Protein AF-0000000080757878 (afdb_homodimer)

Secondary structure (DSSP, 8-state):
--HHHHHHHHHHHHT--HHHHHHHHHHHHHHHHHHHHTT--EEETTTEEEEEEEE--EEEE-TTT--EEEE--EEEEEEEEPHHHHHHHT-/--HHHHHHHHHHHHT--HHHHHHHHHHHHHHHHHHHHTT--EEETTTEEEEEEEE--EEEE-TTT--EEEE--EEEEEEEEPHHHHHHHT-

Sequence (182 aa):
MNKTELIASMAEKSQLSKKDAEKALNAFIESVEEALAKGDKIQLVGFGSFEVRERAERKGRNPQTKEEIVIPATKTPIFKVGKGLKELVNKMNKTELIASMAEKSQLSKKDAEKALNAFIESVEEALAKGDKIQLVGFGSFEVRERAERKGRNPQTKEEIVIPATKTPIFKVGKGLKELVNK

Nearest PDB structures (foldseek):
  4qju-assembly1_B  TM=8.751E-01  e=2.170E-11  Staphylococcus aureus subsp. aureus Mu50
  5lvt-assembly2_B  TM=8.350E-01  e=4.885E-11  Lactococcus lactis subsp. lactis Il1403
  6o8q-assembly1_J  TM=8.783E-01  e=1.599E-10  Escherichia coli K-12
  3rhi-assembly1_A  TM=9.212E-01  e=2.476E-10  Bacillus anthracis str. Sterne
  5j0n-assembly1_L  TM=8.138E-01  e=1.187E-08  Escherichia coli

Radius of gyration: 19.49 Å; Cα contacts (8 Å, |Δi|>4): 334; chains: 2; bounding box: 30×60×48 Å

Structure (mmCIF, N/CA/C/O backbone):
data_AF-0000000080757878-model_v1
#
loop_
_entity.id
_entity.type
_entity.pdbx_description
1 polymer 'Histone family protein DNA-binding protein'
#
loop_
_atom_site.group_PDB
_atom_site.id
_atom_site.type_symbol
_atom_site.label_atom_id
_atom_site.label_alt_id
_atom_site.label_comp_id
_atom_site.label_asym_id
_atom_site.label_entity_id
_atom_site.label_seq_id
_atom_site.pdbx_PDB_ins_code
_atom_site.Cartn_x
_atom_site.Cartn_y
_atom_site.Cartn_z
_atom_site.occupancy
_atom_site.B_iso_or_equiv
_atom_site.auth_seq_id
_atom_site.auth_comp_id
_atom_site.auth_asym_id
_atom_site.auth_atom_id
_atom_site.pdbx_PDB_model_num
ATOM 1 N N . MET A 1 1 ? 14.516 -2.209 -2.631 1 93.81 1 MET A N 1
ATOM 2 C CA . MET A 1 1 ? 14.078 -3.342 -3.441 1 93.81 1 MET A CA 1
ATOM 3 C C . MET A 1 1 ? 13.25 -2.867 -4.637 1 93.81 1 MET A C 1
ATOM 5 O O . MET A 1 1 ? 12.359 -2.033 -4.488 1 93.81 1 MET A O 1
ATOM 9 N N . ASN A 1 2 ? 13.672 -3.273 -5.812 1 97.31 2 ASN A N 1
ATOM 10 C CA . ASN A 1 2 ? 12.898 -2.941 -7.008 1 97.31 2 ASN A CA 1
ATOM 11 C C . ASN A 1 2 ? 12 -4.098 -7.434 1 97.31 2 ASN A C 1
ATOM 13 O O . ASN A 1 2 ? 11.93 -5.117 -6.746 1 97.31 2 ASN A O 1
ATOM 17 N N . LYS A 1 3 ? 11.25 -3.848 -8.547 1 98.31 3 LYS A N 1
ATOM 18 C CA . LYS A 1 3 ? 10.273 -4.828 -9.008 1 98.31 3 LYS A CA 1
ATOM 19 C C . LYS A 1 3 ? 10.922 -6.195 -9.219 1 98.31 3 LYS A C 1
ATOM 21 O O . LYS A 1 3 ? 10.391 -7.215 -8.773 1 98.31 3 LYS A O 1
ATOM 26 N N . THR A 1 4 ? 12.031 -6.164 -9.883 1 98.31 4 THR A N 1
ATOM 27 C CA . THR A 1 4 ? 12.734 -7.41 -10.188 1 98.31 4 THR A CA 1
ATOM 28 C C . THR A 1 4 ? 13.148 -8.125 -8.906 1 98.31 4 THR A C 1
ATOM 30 O O . THR A 1 4 ? 12.992 -9.344 -8.789 1 98.31 4 THR A O 1
ATOM 33 N N . GLU A 1 5 ? 13.703 -7.41 -7.996 1 98.62 5 GLU A N 1
ATOM 34 C CA . GLU A 1 5 ? 14.117 -7.977 -6.715 1 98.62 5 GLU A CA 1
ATOM 35 C C . GLU A 1 5 ? 12.914 -8.5 -5.934 1 98.62 5 GLU A C 1
ATOM 37 O O . GLU A 1 5 ? 13.008 -9.531 -5.266 1 98.62 5 GLU A O 1
ATOM 42 N N . LEU A 1 6 ? 11.805 -7.75 -5.98 1 98.69 6 LEU A N 1
ATOM 43 C CA . LEU A 1 6 ? 10.586 -8.195 -5.312 1 98.69 6 LEU A CA 1
ATOM 44 C C . LEU A 1 6 ? 10.078 -9.5 -5.918 1 98.69 6 LEU A C 1
ATOM 46 O O . LEU A 1 6 ? 9.703 -10.422 -5.188 1 98.69 6 LEU A O 1
ATOM 50 N N . ILE A 1 7 ? 10.156 -9.562 -7.219 1 98.88 7 ILE A N 1
ATOM 51 C CA . ILE A 1 7 ? 9.727 -10.773 -7.918 1 98.88 7 ILE A CA 1
ATOM 52 C C . ILE A 1 7 ? 10.578 -11.961 -7.477 1 98.88 7 ILE A C 1
ATOM 54 O O . ILE A 1 7 ? 10.062 -13.047 -7.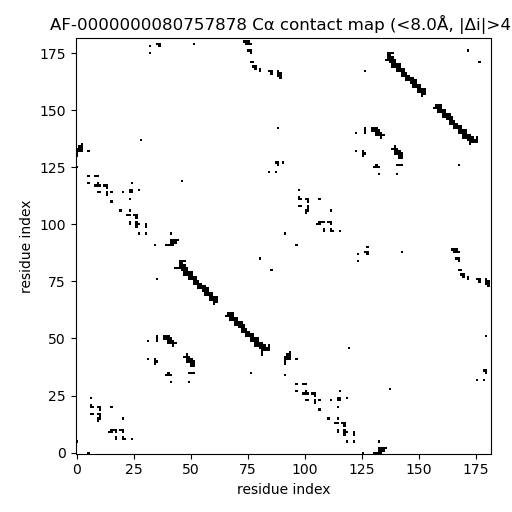234 1 98.88 7 ILE A O 1
ATOM 58 N N . ALA A 1 8 ? 11.836 -11.711 -7.383 1 98.81 8 ALA A N 1
ATOM 59 C CA . ALA A 1 8 ? 12.742 -12.766 -6.938 1 98.81 8 ALA A CA 1
ATOM 60 C C . ALA A 1 8 ? 12.406 -13.219 -5.52 1 98.81 8 ALA A C 1
ATOM 62 O O . ALA A 1 8 ? 12.391 -14.414 -5.23 1 98.81 8 ALA A O 1
ATOM 63 N N . SER A 1 9 ? 12.172 -12.312 -4.637 1 98.81 9 SER A N 1
ATOM 64 C CA . SER A 1 9 ? 11.797 -12.625 -3.26 1 98.81 9 SER A CA 1
ATOM 65 C C . SER A 1 9 ? 10.492 -13.406 -3.205 1 98.81 9 SER A C 1
ATOM 67 O O . SER A 1 9 ? 10.391 -14.406 -2.492 1 98.81 9 SER A O 1
ATOM 69 N N . MET A 1 10 ? 9.555 -12.914 -3.98 1 98.88 10 MET A N 1
ATOM 70 C CA . MET A 1 10 ? 8.258 -13.594 -4.02 1 98.88 10 MET A CA 1
ATOM 71 C C . MET A 1 10 ? 8.414 -15.023 -4.523 1 98.88 10 MET A C 1
ATOM 73 O O . MET A 1 10 ? 7.777 -15.945 -4 1 98.88 10 MET A O 1
ATOM 77 N N . ALA A 1 11 ? 9.188 -15.18 -5.578 1 98.88 11 ALA A N 1
ATOM 78 C CA . ALA A 1 11 ? 9.406 -16.5 -6.141 1 98.88 11 ALA A CA 1
ATOM 79 C C . ALA A 1 11 ? 10 -17.453 -5.102 1 98.88 11 ALA A C 1
ATOM 81 O O . ALA A 1 11 ? 9.539 -18.594 -4.949 1 98.88 11 ALA A O 1
ATOM 82 N N . GLU A 1 12 ? 10.953 -17.031 -4.387 1 98.75 12 GLU A N 1
ATOM 83 C CA . GLU A 1 12 ? 11.625 -17.844 -3.367 1 98.75 12 GLU A CA 1
ATOM 84 C C . GLU A 1 12 ? 10.656 -18.234 -2.256 1 98.75 12 GLU A C 1
ATOM 86 O O . GLU A 1 12 ? 10.586 -19.406 -1.867 1 98.75 12 GLU A O 1
ATOM 91 N N . LYS A 1 13 ? 9.859 -17.359 -1.833 1 98.69 13 LYS A N 1
ATOM 92 C CA . LYS A 1 13 ? 9 -17.578 -0.671 1 98.69 13 LYS A CA 1
ATOM 93 C C . LYS A 1 13 ? 7.777 -18.406 -1.037 1 98.69 13 LYS A C 1
ATOM 95 O O . LYS A 1 13 ? 7.262 -19.156 -0.208 1 98.69 13 LYS A O 1
ATOM 100 N N . SER A 1 14 ? 7.348 -18.203 -2.201 1 98.62 14 SER A N 1
ATOM 101 C CA . SER A 1 14 ? 6.148 -18.906 -2.639 1 98.62 14 SER A CA 1
ATOM 102 C C . SER A 1 14 ? 6.5 -20.234 -3.295 1 98.62 14 SER A C 1
ATOM 104 O O . SER A 1 14 ? 5.625 -21.078 -3.506 1 98.62 14 SER A O 1
ATOM 106 N N . GLN A 1 15 ? 7.707 -20.375 -3.793 1 98.56 15 GLN A N 1
ATOM 107 C CA . GLN A 1 15 ? 8.188 -21.531 -4.539 1 98.56 15 GLN A CA 1
ATOM 108 C C . GLN A 1 15 ? 7.539 -21.609 -5.918 1 98.56 15 GLN A C 1
ATOM 110 O O . GLN A 1 15 ? 7.305 -22.688 -6.445 1 98.56 15 GLN A O 1
ATOM 115 N N . LEU A 1 16 ? 7.105 -20.516 -6.391 1 98.62 16 LEU A N 1
ATOM 116 C CA . LEU A 1 16 ? 6.711 -20.359 -7.785 1 98.62 16 LEU A CA 1
ATOM 117 C C . LEU A 1 16 ? 7.91 -20 -8.656 1 98.62 16 LEU A C 1
ATOM 119 O O . LEU A 1 16 ? 8.945 -19.578 -8.141 1 98.62 16 LEU A O 1
ATOM 123 N N . SER A 1 17 ? 7.738 -20.234 -9.953 1 98.62 17 SER A N 1
ATOM 124 C CA . SER A 1 17 ? 8.766 -19.734 -10.859 1 98.62 17 SER A CA 1
ATOM 125 C C . SER A 1 17 ? 8.805 -18.219 -10.867 1 98.62 17 SER A C 1
ATOM 127 O O . SER A 1 17 ? 7.828 -17.562 -10.5 1 98.62 17 SER A O 1
ATOM 129 N N . LYS A 1 18 ? 9.906 -17.656 -11.258 1 98.62 18 LYS A N 1
ATOM 130 C CA . LYS A 1 18 ? 10.016 -16.203 -11.375 1 98.62 18 LYS A CA 1
ATOM 131 C C . LYS A 1 18 ? 8.961 -15.648 -12.328 1 98.62 18 LYS A C 1
ATOM 133 O O . LYS A 1 18 ? 8.398 -14.578 -12.086 1 98.62 18 LYS A O 1
ATOM 138 N N . LYS A 1 19 ? 8.789 -16.406 -13.352 1 98.69 19 LYS A N 1
ATOM 139 C CA . LYS A 1 19 ? 7.781 -16 -14.328 1 98.69 19 LYS A CA 1
ATOM 140 C C . LYS A 1 19 ? 6.395 -15.93 -13.695 1 98.69 19 LYS A C 1
ATOM 142 O O . LYS A 1 19 ? 5.66 -14.961 -13.898 1 98.69 19 LYS A O 1
ATOM 147 N N . ASP A 1 20 ? 6.031 -16.922 -13 1 98.75 20 ASP A N 1
ATOM 148 C CA . ASP A 1 20 ? 4.723 -16.969 -12.359 1 98.75 20 ASP A CA 1
ATOM 149 C C . ASP A 1 20 ? 4.609 -15.906 -11.266 1 98.75 20 ASP A C 1
ATOM 151 O O . ASP A 1 20 ? 3.545 -15.32 -11.062 1 98.75 20 ASP A O 1
ATOM 155 N N . ALA A 1 21 ? 5.68 -15.688 -10.523 1 98.88 21 ALA A N 1
ATOM 156 C CA . ALA A 1 21 ? 5.703 -14.625 -9.523 1 98.88 21 ALA A CA 1
ATOM 157 C C . ALA A 1 21 ? 5.469 -13.258 -10.172 1 98.88 21 ALA A C 1
ATOM 159 O O . ALA A 1 21 ? 4.766 -12.414 -9.609 1 98.88 21 ALA A O 1
ATOM 160 N N . GLU A 1 22 ? 6.055 -13.094 -11.32 1 98.88 22 GLU A N 1
ATOM 161 C CA . GLU A 1 22 ? 5.855 -11.844 -12.047 1 98.88 22 GLU A CA 1
ATOM 162 C C . GLU A 1 22 ? 4.398 -11.688 -12.477 1 98.88 22 GLU A C 1
ATOM 164 O O . GLU A 1 22 ? 3.82 -10.609 -12.328 1 98.88 22 GLU A O 1
ATOM 169 N N . LYS A 1 23 ? 3.844 -12.719 -13.008 1 98.88 23 LYS A N 1
ATOM 170 C CA . LYS A 1 23 ? 2.43 -12.695 -13.383 1 98.88 23 LYS A CA 1
ATOM 171 C C . LYS A 1 23 ? 1.556 -12.344 -12.18 1 98.88 23 LYS A C 1
ATOM 173 O O . LYS A 1 23 ? 0.599 -11.578 -12.305 1 98.88 23 LYS A O 1
ATOM 178 N N . ALA A 1 24 ? 1.877 -12.953 -11.062 1 98.88 24 ALA A N 1
ATOM 179 C CA . ALA A 1 24 ? 1.09 -12.742 -9.852 1 98.88 24 ALA A CA 1
ATOM 180 C C . ALA A 1 24 ? 1.199 -11.297 -9.367 1 98.88 24 ALA A C 1
ATOM 182 O O . ALA A 1 24 ? 0.201 -10.695 -8.977 1 98.88 24 ALA A O 1
ATOM 183 N N . LEU A 1 25 ? 2.408 -10.758 -9.352 1 98.88 25 LEU A N 1
ATOM 184 C CA . LEU A 1 25 ? 2.588 -9.375 -8.938 1 98.88 25 LEU A CA 1
ATOM 185 C C . LEU A 1 25 ? 1.805 -8.43 -9.844 1 98.88 25 LEU A C 1
ATOM 187 O O . LEU A 1 25 ? 1.113 -7.531 -9.359 1 98.88 25 LEU A O 1
ATOM 191 N N . ASN A 1 26 ? 1.928 -8.633 -11.117 1 98.81 26 ASN A N 1
ATOM 192 C CA . ASN A 1 26 ? 1.185 -7.809 -12.062 1 98.81 26 ASN A CA 1
ATOM 193 C C . ASN A 1 26 ? -0.321 -7.926 -11.844 1 98.81 26 ASN A C 1
ATOM 195 O O . ASN A 1 26 ? -1.045 -6.93 -11.938 1 98.81 26 ASN A O 1
ATOM 199 N N . ALA A 1 27 ? -0.754 -9.102 -11.617 1 98.88 27 ALA A N 1
ATOM 200 C CA . ALA A 1 27 ? -2.172 -9.336 -11.352 1 98.88 27 ALA A CA 1
ATOM 201 C C . ALA A 1 27 ? -2.613 -8.633 -10.07 1 98.88 27 ALA A C 1
ATOM 203 O O . ALA A 1 27 ? -3.736 -8.125 -9.984 1 98.88 27 ALA A O 1
ATOM 204 N N . PHE A 1 28 ? -1.746 -8.656 -9 1 98.81 28 PHE A N 1
ATOM 205 C CA . PHE A 1 28 ? -2.023 -7.918 -7.773 1 98.81 28 PHE A CA 1
ATOM 206 C C . PHE A 1 28 ? -2.209 -6.434 -8.062 1 98.81 28 PHE A C 1
ATOM 208 O O . PHE A 1 28 ? -3.221 -5.844 -7.684 1 98.81 28 PHE A O 1
ATOM 215 N N . ILE A 1 29 ? -1.302 -5.875 -8.812 1 98.62 29 ILE A N 1
ATOM 216 C CA . ILE A 1 29 ? -1.324 -4.453 -9.141 1 98.62 29 ILE A CA 1
ATOM 217 C C . ILE A 1 29 ? -2.59 -4.125 -9.93 1 98.62 29 ILE A C 1
ATOM 219 O O . ILE A 1 29 ? -3.318 -3.191 -9.586 1 98.62 29 ILE A O 1
ATOM 223 N N . GLU A 1 30 ? -2.852 -4.898 -10.891 1 98.31 30 GLU A N 1
ATOM 224 C CA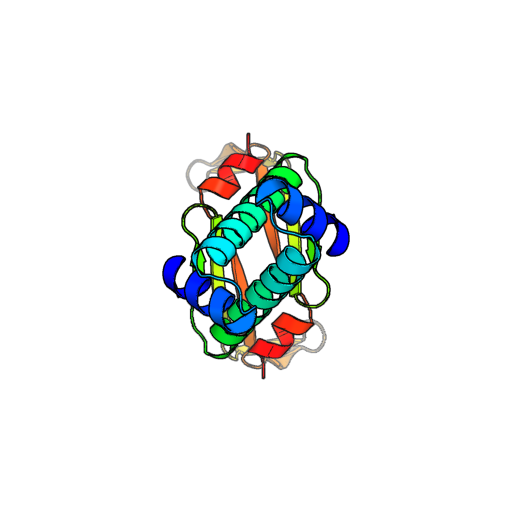 . GLU A 1 30 ? -4.027 -4.676 -11.727 1 98.31 30 GLU A CA 1
ATOM 225 C C . GLU A 1 30 ? -5.312 -4.793 -10.906 1 98.31 30 GLU A C 1
ATOM 227 O O . GLU A 1 30 ? -6.238 -3.998 -11.086 1 98.31 30 GLU A O 1
ATOM 232 N N . SER A 1 31 ? -5.391 -5.785 -10.086 1 98.75 31 SER A N 1
ATOM 233 C CA . SER A 1 31 ? -6.566 -5.992 -9.258 1 98.75 31 SER A CA 1
ATOM 234 C C . SER A 1 31 ? -6.801 -4.805 -8.328 1 98.75 31 SER A C 1
ATOM 236 O O . SER A 1 31 ? -7.934 -4.352 -8.164 1 98.75 31 SER A O 1
ATOM 238 N N . VAL A 1 32 ? -5.742 -4.32 -7.699 1 98.38 32 VAL A N 1
ATOM 239 C CA . VAL A 1 32 ? -5.848 -3.17 -6.809 1 98.38 32 VAL A CA 1
ATOM 240 C C . VAL A 1 32 ? -6.285 -1.941 -7.602 1 98.38 32 VAL A C 1
ATOM 242 O O . VAL A 1 32 ? -7.195 -1.219 -7.184 1 98.38 32 VAL A O 1
ATOM 245 N N . GLU A 1 33 ? -5.668 -1.755 -8.758 1 97.44 33 GLU A N 1
ATOM 246 C CA . GLU A 1 33 ? -6 -0.613 -9.609 1 97.44 33 GLU A CA 1
ATOM 247 C C . GLU A 1 33 ? -7.473 -0.629 -10.008 1 97.44 33 GLU A C 1
ATOM 249 O O . GLU A 1 33 ? -8.164 0.385 -9.891 1 97.44 33 GLU A O 1
ATOM 254 N N . GLU A 1 34 ? -7.926 -1.703 -10.453 1 97.31 34 GLU A N 1
ATOM 255 C CA . GLU A 1 34 ? -9.312 -1.828 -10.898 1 97.31 34 GLU A CA 1
ATOM 256 C C . GLU A 1 34 ? -10.281 -1.593 -9.742 1 97.31 34 GLU A C 1
ATOM 258 O O . GLU A 1 34 ? -11.305 -0.924 -9.914 1 97.31 34 GLU A O 1
ATOM 263 N N . ALA A 1 35 ? -10 -2.217 -8.617 1 97.81 35 ALA A N 1
ATOM 264 C CA . ALA A 1 35 ? -10.867 -2.049 -7.453 1 97.81 35 ALA A CA 1
ATOM 265 C C . ALA A 1 35 ? -10.961 -0.582 -7.047 1 97.81 35 ALA A C 1
ATOM 267 O O . ALA A 1 35 ? -12.055 -0.062 -6.828 1 97.81 35 ALA A O 1
ATOM 268 N N . LEU A 1 36 ? -9.859 0.103 -6.98 1 97.44 36 LEU A N 1
ATOM 269 C CA . LEU A 1 36 ? -9.836 1.498 -6.555 1 97.44 36 LEU A CA 1
ATOM 270 C C . LEU A 1 36 ? -10.508 2.395 -7.594 1 97.44 36 LEU A C 1
ATOM 272 O O . LEU A 1 36 ? -11.164 3.377 -7.238 1 97.44 36 LEU A O 1
ATOM 276 N N . ALA A 1 37 ? -10.289 2.088 -8.859 1 95.12 37 ALA A N 1
ATOM 277 C CA . ALA A 1 37 ? -10.945 2.844 -9.93 1 95.12 37 ALA A CA 1
ATOM 278 C C . ALA A 1 37 ? -12.461 2.807 -9.773 1 95.12 37 ALA A C 1
ATOM 280 O O . ALA A 1 37 ? -13.156 3.76 -10.141 1 95.12 37 ALA A O 1
ATOM 281 N N . LYS A 1 38 ? -12.938 1.704 -9.195 1 94.69 38 LYS A N 1
ATOM 282 C CA . LYS A 1 38 ? -14.375 1.521 -8.992 1 94.69 38 LYS A CA 1
ATOM 283 C C . LYS A 1 38 ? -14.82 2.072 -7.645 1 94.69 38 LYS A C 1
ATOM 285 O O . LYS A 1 38 ? -15.992 1.972 -7.281 1 94.69 38 LYS A O 1
ATOM 290 N N . GLY A 1 39 ? -13.867 2.529 -6.891 1 94.06 39 GLY A N 1
ATOM 291 C CA . GLY A 1 39 ? -14.18 3.09 -5.586 1 94.06 39 GLY A CA 1
ATOM 292 C C . GLY A 1 39 ? -14.266 2.043 -4.492 1 94.06 39 GLY A C 1
ATOM 293 O O . GLY A 1 39 ? -14.773 2.318 -3.4 1 94.06 39 GLY A O 1
ATOM 294 N N . ASP A 1 40 ? -13.836 0.855 -4.816 1 96.44 40 ASP A N 1
ATOM 295 C CA . ASP A 1 40 ? -13.875 -0.233 -3.846 1 96.44 40 ASP A CA 1
ATOM 296 C C . ASP A 1 40 ? -12.656 -0.201 -2.932 1 96.44 40 ASP A C 1
ATOM 298 O O . ASP A 1 40 ? -11.594 0.306 -3.318 1 96.44 40 ASP A O 1
ATOM 302 N N . LYS A 1 41 ? -12.844 -0.807 -1.779 1 97.81 41 LYS A N 1
ATOM 303 C CA . LYS A 1 41 ? -11.773 -0.953 -0.797 1 97.81 41 LYS A CA 1
ATOM 304 C C . LYS A 1 41 ? -11.227 -2.375 -0.792 1 97.81 41 LYS A C 1
ATOM 306 O O . LYS A 1 41 ? -11.961 -3.334 -1.035 1 97.81 41 LYS A O 1
ATOM 311 N N . ILE A 1 42 ? -9.898 -2.453 -0.579 1 98.56 42 ILE A N 1
ATOM 312 C CA . ILE A 1 42 ? -9.25 -3.748 -0.414 1 98.56 42 ILE A CA 1
ATOM 313 C C . ILE A 1 42 ? -8.656 -3.854 0.988 1 98.56 42 ILE A C 1
ATOM 315 O O . ILE A 1 42 ? -7.848 -3.012 1.391 1 98.56 42 ILE A O 1
ATOM 319 N N . GLN A 1 43 ? -9.047 -4.852 1.64 1 98.38 43 GLN A N 1
ATOM 320 C CA . GLN A 1 43 ? -8.562 -5.02 3.006 1 98.38 43 GLN A CA 1
ATOM 321 C C . GLN A 1 43 ? -7.777 -6.32 3.156 1 98.38 43 GLN A C 1
ATOM 323 O O . GLN A 1 43 ? -8.305 -7.402 2.881 1 98.38 43 GLN A O 1
ATOM 328 N N . LEU A 1 44 ? -6.582 -6.199 3.482 1 98.25 44 LEU A N 1
ATOM 329 C CA . LEU A 1 44 ? -5.742 -7.316 3.895 1 98.25 44 LEU A CA 1
ATOM 330 C C . LEU A 1 44 ? -5.426 -7.242 5.383 1 98.25 44 LEU A C 1
ATOM 332 O O . LEU A 1 44 ? -4.535 -6.496 5.797 1 98.25 44 LEU A O 1
ATOM 336 N N . VAL A 1 45 ? -6.102 -8.047 6.117 1 96.44 45 VAL A N 1
ATOM 337 C CA . VAL A 1 45 ? -6.055 -7.961 7.57 1 96.44 45 VAL A CA 1
ATOM 338 C C . VAL A 1 45 ? -4.609 -8.102 8.047 1 96.44 45 VAL A C 1
ATOM 340 O O . VAL A 1 45 ? -3.889 -9 7.609 1 96.44 45 VAL A O 1
ATOM 343 N N . GLY A 1 46 ? -4.223 -7.246 9.062 1 95.81 46 GLY A N 1
ATOM 344 C CA . GLY A 1 46 ? -2.875 -7.258 9.609 1 95.81 46 GLY A CA 1
ATOM 345 C C . GLY A 1 46 ? -1.885 -6.465 8.773 1 95.81 46 GLY A C 1
ATOM 346 O O . GLY A 1 46 ? -0.902 -5.941 9.305 1 95.81 46 GLY A O 1
ATOM 347 N N . PHE A 1 47 ? -2.102 -6.453 7.488 1 97.56 47 PHE A N 1
ATOM 348 C CA . PHE A 1 47 ? -1.178 -5.82 6.555 1 97.56 47 PHE A CA 1
ATOM 349 C C . PHE A 1 47 ? -1.6 -4.383 6.27 1 97.56 47 PHE A C 1
ATOM 351 O O . PHE A 1 47 ? -0.822 -3.449 6.473 1 97.56 47 PHE A O 1
ATOM 358 N N . GLY A 1 48 ? -2.867 -4.289 5.902 1 98.12 48 GLY A N 1
ATOM 359 C CA . GLY A 1 48 ? -3.379 -2.955 5.625 1 98.12 48 GLY A CA 1
ATOM 360 C C . GLY A 1 48 ? -4.52 -2.951 4.621 1 98.12 48 GLY A C 1
ATOM 361 O O . GLY A 1 48 ? -5.066 -4.004 4.297 1 98.12 48 GLY A O 1
ATOM 362 N N . SER A 1 49 ? -4.852 -1.683 4.16 1 98.62 49 SER A N 1
ATOM 363 C CA . SER A 1 49 ? -5.977 -1.556 3.234 1 98.62 49 SER A CA 1
ATOM 364 C C . SER A 1 49 ? -5.715 -0.469 2.197 1 98.62 49 SER A C 1
ATOM 366 O O . SER A 1 49 ? -5.125 0.567 2.51 1 98.62 49 SER A O 1
ATOM 368 N N . PHE A 1 50 ? -6.094 -0.742 0.992 1 98.62 50 PHE A N 1
ATOM 369 C CA . PHE A 1 50 ? -6.121 0.243 -0.083 1 98.62 50 PHE A CA 1
ATOM 370 C C . PHE A 1 50 ? -7.52 0.827 -0.25 1 98.62 50 PHE A C 1
ATOM 372 O O . PHE A 1 50 ? -8.5 0.088 -0.302 1 98.62 50 PHE A O 1
ATOM 379 N N . GLU A 1 51 ? -7.586 2.096 -0.335 1 98.06 51 GLU A N 1
ATOM 380 C CA . GLU A 1 51 ? -8.875 2.746 -0.548 1 98.06 51 GLU A CA 1
ATOM 381 C C . GLU A 1 51 ? -8.703 4.121 -1.184 1 98.06 51 GLU A C 1
ATOM 383 O O . GLU A 1 51 ? -7.578 4.602 -1.34 1 98.06 51 GLU A O 1
ATOM 388 N N . VAL A 1 52 ? -9.844 4.684 -1.608 1 97.06 52 VAL A N 1
ATOM 389 C CA . VAL A 1 52 ? -9.828 6.004 -2.23 1 97.06 52 VAL A CA 1
ATOM 390 C C . VAL A 1 52 ? -10.32 7.051 -1.236 1 97.06 52 VAL A C 1
ATOM 392 O O . VAL A 1 52 ? -11.352 6.867 -0.586 1 97.06 52 VAL A O 1
ATOM 395 N N . ARG A 1 53 ? -9.547 8.016 -1.069 1 95.12 53 ARG A N 1
ATOM 396 C CA . ARG A 1 53 ? -9.945 9.164 -0.26 1 95.12 53 ARG A CA 1
ATOM 397 C C . ARG A 1 53 ? -10.438 10.305 -1.14 1 95.12 53 ARG A C 1
ATOM 399 O O . ARG A 1 53 ? -9.789 10.656 -2.127 1 95.12 53 ARG A O 1
ATOM 406 N N . GLU A 1 54 ? -11.594 10.805 -0.764 1 93.19 54 GLU A N 1
ATOM 407 C CA . GLU A 1 54 ? -12.172 11.898 -1.533 1 93.19 54 GLU A CA 1
ATOM 408 C C . GLU A 1 54 ? -12.117 13.211 -0.75 1 93.19 54 GLU A C 1
ATOM 410 O O . GLU A 1 54 ? -12.367 13.227 0.457 1 93.19 54 GLU A O 1
ATOM 415 N N . ARG A 1 55 ? -11.633 14.148 -1.485 1 91.12 55 ARG A N 1
ATOM 416 C CA . ARG A 1 55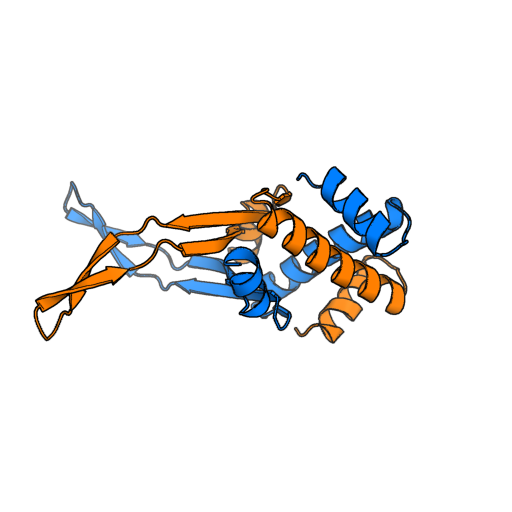 ? -11.648 15.5 -0.938 1 91.12 55 ARG A CA 1
ATOM 417 C C . ARG A 1 55 ? -12.555 16.422 -1.762 1 91.12 55 ARG A C 1
ATOM 419 O O . ARG A 1 55 ? -12.461 16.438 -2.99 1 91.12 55 ARG A O 1
ATOM 426 N N . ALA A 1 56 ? -13.445 17.062 -1.113 1 92.69 56 ALA A N 1
ATOM 427 C CA . ALA A 1 56 ? -14.414 17.922 -1.794 1 92.69 56 ALA A CA 1
ATOM 428 C C . ALA A 1 56 ? -13.742 19.188 -2.312 1 92.69 56 ALA A C 1
ATOM 430 O O . ALA A 1 56 ? -12.688 19.594 -1.819 1 92.69 56 ALA A O 1
ATOM 431 N N . GLU A 1 57 ? -14.469 19.656 -3.369 1 93.75 57 GLU A N 1
ATOM 432 C CA . GLU A 1 57 ? -14.047 20.969 -3.84 1 93.75 57 GLU A CA 1
ATOM 433 C C . GLU A 1 57 ? -14.133 22.016 -2.725 1 93.75 57 GLU A C 1
ATOM 435 O O . GLU A 1 57 ? -15.055 21.969 -1.904 1 93.75 57 GLU A O 1
ATOM 440 N N . ARG A 1 58 ? -13.18 22.844 -2.695 1 94 58 ARG A N 1
ATOM 441 C CA . ARG A 1 58 ? -13.203 23.891 -1.675 1 94 58 ARG A CA 1
ATOM 442 C C . ARG A 1 58 ? -12.625 25.188 -2.209 1 94 58 ARG A C 1
ATOM 444 O O . ARG A 1 58 ? -12 25.203 -3.271 1 94 58 ARG A O 1
ATOM 451 N N . LYS A 1 59 ? -13.062 26.312 -1.439 1 92.38 59 LYS A N 1
ATOM 452 C CA . LYS A 1 59 ? -12.516 27.609 -1.812 1 92.38 59 LYS A CA 1
ATOM 453 C C . LYS A 1 59 ? -11.359 28 -0.899 1 92.38 59 LYS A C 1
ATOM 455 O O . LYS A 1 59 ? -11.375 27.703 0.298 1 92.38 59 LYS A O 1
ATOM 460 N N . GLY A 1 60 ? -10.258 28.266 -1.645 1 91 60 GLY A N 1
ATOM 461 C CA . GLY A 1 60 ? -9.141 28.844 -0.915 1 91 60 GLY A CA 1
ATOM 462 C C . GLY A 1 60 ? -8.773 30.234 -1.391 1 91 60 GLY A C 1
ATOM 463 O O . GLY A 1 60 ? -9.539 30.875 -2.119 1 91 60 GLY A O 1
ATOM 464 N N . ARG A 1 61 ? -7.766 30.812 -0.655 1 92.62 61 ARG A N 1
ATOM 465 C CA . ARG A 1 61 ? -7.285 32.125 -1.062 1 92.62 61 ARG A CA 1
ATOM 466 C C . ARG A 1 61 ? -5.789 32.094 -1.368 1 92.62 61 ARG A C 1
ATOM 468 O O . ARG A 1 61 ? -5.043 31.328 -0.757 1 92.62 61 ARG A O 1
ATOM 475 N N . ASN A 1 62 ? -5.332 32.656 -2.52 1 91.06 62 ASN A N 1
ATOM 476 C CA . ASN A 1 62 ? -3.914 32.844 -2.797 1 91.06 62 ASN A CA 1
ATOM 477 C C . ASN A 1 62 ? -3.221 33.594 -1.664 1 91.06 62 ASN A C 1
ATOM 479 O O . ASN A 1 62 ? -3.637 34.688 -1.299 1 91.06 62 ASN A O 1
ATOM 483 N N . PRO A 1 63 ? -2.232 32.938 -1.082 1 90.81 63 PRO A N 1
ATOM 484 C CA . PRO A 1 63 ? -1.583 33.594 0.062 1 90.81 63 PRO A CA 1
ATOM 485 C C . PRO A 1 63 ? -1.014 34.969 -0.278 1 90.81 63 PRO A C 1
ATOM 487 O O . PRO A 1 63 ? -0.98 35.844 0.578 1 90.81 63 PRO A O 1
ATOM 490 N N . GLN A 1 64 ? -0.63 35.156 -1.55 1 92.38 64 GLN A N 1
ATOM 491 C CA . GLN A 1 64 ? 0.027 36.406 -1.966 1 92.38 64 GLN A CA 1
ATOM 492 C C . GLN A 1 64 ? -0.99 37.438 -2.451 1 92.38 64 GLN A C 1
ATOM 494 O O . GLN A 1 64 ? -0.956 38.594 -2.035 1 92.38 64 GLN A O 1
ATOM 499 N N . THR A 1 65 ? -1.943 37.188 -3.297 1 92.81 65 THR A N 1
ATOM 500 C CA . THR A 1 65 ? -2.834 38.125 -3.957 1 92.81 65 THR A CA 1
ATOM 501 C C . THR A 1 65 ? -4.195 38.156 -3.266 1 92.81 65 THR A C 1
ATOM 503 O O . THR A 1 65 ? -5 39.062 -3.516 1 92.81 65 THR A O 1
ATOM 506 N N . LYS A 1 66 ? -4.5 37.188 -2.441 1 92.31 66 LYS A N 1
ATOM 507 C CA . LYS A 1 66 ? -5.742 37.062 -1.688 1 92.31 66 LYS A CA 1
ATOM 508 C C . LYS A 1 66 ? -6.914 36.75 -2.615 1 92.31 66 LYS A C 1
ATOM 510 O O . LYS A 1 66 ? -8.078 36.875 -2.217 1 92.31 66 LYS A O 1
ATOM 515 N N . GLU A 1 67 ? -6.676 36.562 -3.832 1 93.12 67 GLU A N 1
ATOM 516 C CA . GLU A 1 67 ? -7.719 36.156 -4.77 1 93.12 67 GLU A CA 1
ATOM 517 C C . GLU A 1 67 ? -8.25 34.75 -4.449 1 93.12 67 GLU A C 1
ATOM 519 O O . GLU A 1 67 ? -7.488 33.875 -4.055 1 93.12 67 GLU A O 1
ATOM 524 N N . GLU A 1 68 ? -9.555 34.562 -4.57 1 93.25 68 GLU A N 1
ATOM 525 C CA . GLU A 1 68 ? -10.18 33.281 -4.332 1 93.25 68 GLU A CA 1
ATOM 526 C C . GLU A 1 68 ? -9.805 32.281 -5.41 1 93.25 68 GLU A C 1
ATOM 528 O O . GLU A 1 68 ? -9.781 32.594 -6.598 1 93.25 68 GLU A O 1
ATOM 533 N N . ILE A 1 69 ? -9.281 31.172 -5.043 1 93.56 69 ILE A N 1
ATOM 534 C CA . ILE A 1 69 ? -8.992 30.062 -5.945 1 93.56 69 ILE A CA 1
ATOM 535 C C . ILE A 1 69 ? -9.867 28.875 -5.59 1 93.56 69 ILE A C 1
ATOM 537 O O . ILE A 1 69 ? -10.18 28.641 -4.418 1 93.56 69 ILE A O 1
ATOM 541 N N . VAL A 1 70 ? -10.359 28.25 -6.641 1 93.44 70 VAL A N 1
ATOM 542 C CA . VAL A 1 70 ? -11.156 27.031 -6.465 1 93.44 70 VAL A CA 1
ATOM 543 C C . VAL A 1 70 ? -10.266 25.797 -6.57 1 93.44 70 VAL A C 1
ATOM 545 O O . VAL A 1 70 ? -9.57 25.609 -7.574 1 93.44 70 VAL A O 1
ATOM 548 N N . ILE A 1 71 ? -10.133 25.031 -5.496 1 91.25 71 ILE A N 1
ATOM 549 C CA . ILE A 1 71 ? -9.445 23.75 -5.508 1 91.25 71 ILE A CA 1
ATOM 550 C C . ILE A 1 71 ? -10.438 22.625 -5.84 1 91.25 71 ILE A C 1
ATOM 552 O O . ILE A 1 71 ? -11.367 22.359 -5.07 1 91.25 71 ILE A O 1
ATOM 556 N N . PRO A 1 72 ? -10.227 22.109 -7 1 90.81 72 PRO A N 1
ATOM 557 C CA . PRO A 1 72 ? -11.203 21.125 -7.461 1 90.81 72 PRO A CA 1
ATOM 558 C C . PRO A 1 72 ? -11.266 19.891 -6.559 1 90.81 72 PRO A C 1
ATOM 560 O O . PRO A 1 72 ? -10.32 19.609 -5.816 1 90.81 72 PRO A O 1
ATOM 563 N N . ALA A 1 73 ? -12.492 19.281 -6.543 1 91.62 73 ALA A N 1
ATOM 564 C CA . ALA A 1 73 ? -12.602 18 -5.863 1 91.62 73 ALA A CA 1
ATOM 565 C C . ALA A 1 73 ? -11.562 17 -6.383 1 91.62 73 ALA A C 1
ATOM 567 O O . ALA A 1 73 ? -11.266 16.984 -7.578 1 91.62 73 ALA A O 1
ATOM 568 N N . THR A 1 74 ? -10.953 16.266 -5.434 1 89.19 74 THR A N 1
ATOM 569 C CA . THR A 1 74 ? -9.945 15.297 -5.848 1 89.19 74 THR A CA 1
ATOM 570 C C . THR A 1 74 ? -10.203 13.945 -5.195 1 89.19 74 THR A C 1
ATOM 572 O O . THR A 1 74 ? -10.812 13.867 -4.129 1 89.19 74 THR A O 1
ATOM 575 N N . LYS A 1 75 ? -9.938 12.906 -5.926 1 92.69 75 LYS A N 1
ATOM 576 C CA . LYS A 1 75 ? -9.867 11.539 -5.418 1 92.69 75 LYS A CA 1
ATOM 577 C C . LYS A 1 75 ? -8.43 11.031 -5.402 1 92.69 75 LYS A C 1
ATOM 579 O O . LYS A 1 75 ? -7.691 11.203 -6.379 1 92.69 75 LYS A O 1
ATOM 584 N N . THR A 1 76 ? -8.078 10.516 -4.273 1 94.12 76 THR A N 1
ATOM 585 C CA . THR A 1 76 ? -6.703 10.023 -4.176 1 94.12 76 THR A CA 1
ATOM 586 C C . THR A 1 76 ? -6.676 8.625 -3.566 1 94.12 76 THR A C 1
ATOM 588 O O . THR A 1 76 ? -7.285 8.383 -2.523 1 94.12 76 THR A O 1
ATOM 591 N N . PRO A 1 77 ? -6.02 7.688 -4.234 1 97.12 77 PRO A N 1
ATOM 592 C CA . PRO A 1 77 ? -5.801 6.395 -3.58 1 97.12 77 PRO A CA 1
ATOM 593 C C . PRO A 1 77 ? -4.883 6.496 -2.363 1 97.12 77 PRO A C 1
ATOM 595 O O . PRO A 1 77 ? -3.943 7.297 -2.359 1 97.12 77 PRO A O 1
ATOM 598 N N . ILE A 1 78 ? -5.16 5.727 -1.325 1 96.44 78 ILE A N 1
ATOM 599 C CA . ILE A 1 78 ? -4.301 5.699 -0.144 1 96.44 78 ILE A CA 1
ATOM 600 C C . ILE A 1 78 ? -4.16 4.266 0.356 1 96.44 78 ILE A C 1
ATOM 602 O O . ILE A 1 78 ? -4.949 3.391 -0.015 1 96.44 78 ILE A O 1
ATOM 606 N N . PHE A 1 79 ? -3.115 4.031 1.092 1 98.25 79 PHE A N 1
ATOM 607 C CA . PHE A 1 79 ? -2.904 2.785 1.821 1 98.25 79 PHE A CA 1
ATOM 608 C C . PHE A 1 79 ? -2.896 3.033 3.324 1 98.25 79 PHE A C 1
ATOM 610 O O . PHE A 1 79 ? -2.076 3.805 3.828 1 98.25 79 PHE A O 1
ATOM 617 N N . LYS A 1 80 ? -3.85 2.381 3.986 1 97.44 80 LYS A N 1
ATOM 618 C CA . LYS A 1 80 ? -3.877 2.416 5.445 1 97.44 80 LYS A CA 1
ATOM 619 C C . LYS A 1 80 ? -3.135 1.223 6.039 1 97.44 80 LYS A C 1
ATOM 621 O O . LYS A 1 80 ? -3.543 0.074 5.852 1 97.44 80 LYS A O 1
ATOM 626 N N . VAL A 1 81 ? -2.152 1.531 6.832 1 97.44 81 VAL A N 1
ATOM 627 C CA . VAL A 1 81 ? -1.295 0.487 7.379 1 97.44 81 VAL A CA 1
ATOM 628 C C . VAL A 1 81 ? -2.062 -0.312 8.43 1 97.44 81 VAL A C 1
ATOM 630 O O . VAL A 1 81 ? -2.754 0.263 9.273 1 97.44 81 VAL A O 1
ATOM 633 N N . GLY A 1 82 ? -1.856 -1.591 8.344 1 96.75 82 GLY A N 1
ATOM 634 C CA . GLY A 1 82 ? -2.469 -2.461 9.336 1 96.75 82 GLY A CA 1
ATOM 635 C C . GLY A 1 82 ? -1.649 -2.592 10.602 1 96.75 82 GLY A C 1
ATOM 636 O O . GLY A 1 82 ? -0.452 -2.295 10.609 1 96.75 82 GLY A O 1
ATOM 637 N N . LYS A 1 83 ? -2.283 -3.014 11.617 1 94.94 83 LYS A N 1
ATOM 638 C CA . LYS A 1 83 ? -1.638 -3.129 12.922 1 94.94 83 LYS A CA 1
ATOM 639 C C . LYS A 1 83 ? -0.444 -4.078 12.867 1 94.94 83 LYS A C 1
ATOM 641 O O . LYS A 1 83 ? 0.597 -3.814 13.477 1 94.94 83 LYS A O 1
ATOM 646 N N . GLY A 1 84 ? -0.612 -5.211 12.273 1 95.12 84 GLY A N 1
ATOM 647 C CA . GLY A 1 84 ? 0.46 -6.184 12.156 1 95.12 84 GLY A CA 1
ATOM 648 C C . GLY A 1 84 ? 1.713 -5.621 11.516 1 95.12 84 GLY A C 1
ATOM 649 O O . GLY A 1 84 ? 2.822 -5.836 12.008 1 95.12 84 GLY A O 1
ATOM 650 N N . LEU A 1 85 ? 1.505 -4.957 10.453 1 95.94 85 LEU A N 1
ATOM 651 C CA . LEU A 1 85 ? 2.627 -4.359 9.734 1 95.94 85 LEU A CA 1
ATOM 652 C C . LEU A 1 85 ? 3.266 -3.244 10.562 1 95.94 85 LEU A C 1
ATOM 654 O O . LEU A 1 85 ? 4.492 -3.115 10.594 1 95.94 85 LEU A O 1
ATOM 658 N N . LYS A 1 86 ? 2.469 -2.42 11.141 1 94.19 86 LYS A N 1
ATOM 659 C CA . LYS A 1 86 ? 2.961 -1.34 11.984 1 94.19 86 LYS A CA 1
ATOM 660 C C . LYS A 1 86 ? 3.842 -1.881 13.109 1 94.19 86 LYS A C 1
ATOM 662 O O . LYS A 1 86 ? 4.922 -1.345 13.375 1 94.19 86 LYS A O 1
ATOM 667 N N . GLU A 1 87 ? 3.396 -2.912 13.727 1 93.62 87 GLU A N 1
ATOM 668 C CA . GLU A 1 87 ? 4.121 -3.496 14.852 1 93.62 87 GLU A CA 1
ATOM 669 C C . GLU A 1 87 ? 5.43 -4.133 14.398 1 93.62 87 GLU A C 1
ATOM 671 O O . GLU A 1 87 ? 6.406 -4.164 15.148 1 93.62 87 GLU A O 1
ATOM 676 N N . LEU A 1 88 ? 5.395 -4.598 13.281 1 91.56 88 LEU A N 1
ATOM 677 C CA . LEU A 1 88 ? 6.574 -5.262 12.734 1 91.56 88 LEU A CA 1
ATOM 678 C C . LEU A 1 88 ? 7.73 -4.277 12.594 1 91.56 88 LEU A C 1
ATOM 680 O O . LEU A 1 88 ? 8.891 -4.633 12.82 1 91.56 88 LEU A O 1
ATOM 684 N N . VAL A 1 89 ? 7.449 -3.074 12.211 1 88.5 89 VAL A N 1
ATOM 685 C CA . VAL A 1 89 ? 8.5 -2.098 11.938 1 88.5 89 VAL A CA 1
ATOM 686 C C . VAL A 1 89 ? 8.906 -1.396 13.227 1 88.5 89 VAL A C 1
ATOM 688 O O . VAL A 1 89 ? 9.969 -0.778 13.297 1 88.5 89 VAL A O 1
ATOM 691 N N . ASN A 1 90 ? 8.031 -1.417 14.195 1 80.69 90 ASN A N 1
ATOM 692 C CA . ASN A 1 90 ? 8.344 -0.791 15.469 1 80.69 90 ASN A CA 1
ATOM 693 C C . ASN A 1 90 ? 9.023 -1.769 16.422 1 80.69 90 ASN A C 1
ATOM 695 O O . ASN A 1 90 ? 9.242 -1.453 17.594 1 80.69 90 ASN A O 1
ATOM 699 N N . LYS A 1 91 ? 9.305 -2.918 15.914 1 71.81 91 LYS A N 1
ATOM 700 C CA . LYS A 1 91 ? 10.086 -3.84 16.734 1 71.81 91 LYS A CA 1
ATOM 701 C C . LYS A 1 91 ? 11.578 -3.535 16.641 1 71.81 91 LYS A C 1
ATOM 703 O O . LYS A 1 91 ? 12.055 -3.088 15.602 1 71.81 91 LYS A O 1
ATOM 708 N N . MET B 1 1 ? -13.289 -5.367 -1.348 1 93.69 1 MET B N 1
ATOM 709 C CA . MET B 1 1 ? -12.633 -6.617 -1.716 1 93.69 1 MET B CA 1
ATOM 710 C C . MET B 1 1 ? -11.805 -7.16 -0.555 1 93.69 1 MET B C 1
ATOM 712 O O . MET B 1 1 ? -11.047 -6.414 0.074 1 93.69 1 MET B O 1
ATOM 716 N N . ASN B 1 2 ? -12.086 -8.383 -0.177 1 97.25 2 ASN B N 1
ATOM 717 C CA . ASN B 1 2 ? -11.281 -9.016 0.867 1 97.25 2 ASN B CA 1
ATOM 718 C C . ASN B 1 2 ? -10.195 -9.914 0.277 1 97.25 2 ASN B C 1
ATOM 720 O O . ASN B 1 2 ? -10.031 -9.969 -0.943 1 97.25 2 ASN B O 1
ATOM 724 N N . LYS B 1 3 ? -9.414 -10.539 1.211 1 98.31 3 LYS B N 1
ATOM 725 C CA . LYS B 1 3 ? -8.273 -11.344 0.791 1 98.31 3 LYS B CA 1
ATOM 726 C C . LYS B 1 3 ? -8.703 -12.422 -0.205 1 98.31 3 LYS B C 1
ATOM 728 O O . LYS B 1 3 ? -8.062 -12.609 -1.241 1 98.31 3 LYS B O 1
ATOM 733 N N . THR B 1 4 ? -9.758 -13.094 0.147 1 98.31 4 THR B N 1
ATOM 734 C CA . THR B 1 4 ? -10.242 -14.18 -0.696 1 98.31 4 THR B CA 1
ATOM 735 C C . THR B 1 4 ? -10.641 -13.664 -2.074 1 98.31 4 THR B C 1
ATOM 737 O O . THR B 1 4 ? -10.32 -14.273 -3.092 1 98.31 4 THR B O 1
ATOM 740 N N . GLU B 1 5 ? -11.359 -12.594 -2.107 1 98.62 5 GLU B N 1
ATOM 741 C CA . GLU B 1 5 ? -11.773 -11.984 -3.367 1 98.62 5 GLU B CA 1
ATOM 742 C C . GLU B 1 5 ? -10.57 -11.508 -4.172 1 98.62 5 GLU B C 1
ATOM 744 O O . GLU B 1 5 ? -10.562 -11.609 -5.402 1 98.62 5 GLU B O 1
ATOM 749 N N . LEU B 1 6 ? -9.57 -10.93 -3.469 1 98.69 6 LEU B N 1
ATOM 750 C CA . LEU B 1 6 ? -8.352 -10.492 -4.141 1 98.69 6 LEU B CA 1
ATOM 751 C C . LEU B 1 6 ? -7.625 -11.68 -4.766 1 98.69 6 LEU B C 1
ATOM 753 O O . LEU B 1 6 ? -7.168 -11.602 -5.906 1 98.69 6 LEU B O 1
ATOM 757 N N . ILE B 1 7 ? -7.605 -12.75 -4.027 1 98.88 7 ILE B N 1
ATOM 758 C CA . ILE B 1 7 ? -6.953 -13.961 -4.523 1 98.88 7 ILE B CA 1
ATOM 759 C C . ILE B 1 7 ? -7.656 -14.445 -5.789 1 98.88 7 ILE B C 1
ATOM 761 O O . ILE B 1 7 ? -7.004 -14.828 -6.762 1 98.88 7 ILE B O 1
ATOM 765 N N . ALA B 1 8 ? -8.938 -14.406 -5.746 1 98.81 8 ALA B N 1
ATOM 766 C CA . ALA B 1 8 ? -9.703 -14.82 -6.918 1 98.81 8 ALA B CA 1
ATOM 767 C C . ALA B 1 8 ? -9.406 -13.922 -8.117 1 98.81 8 ALA B C 1
ATOM 769 O O . ALA B 1 8 ? -9.242 -14.406 -9.234 1 98.81 8 ALA B O 1
ATOM 770 N N . SER B 1 9 ? -9.375 -12.656 -7.922 1 98.81 9 SER B N 1
ATOM 771 C CA . SER B 1 9 ? -9.062 -11.695 -8.977 1 98.81 9 SER B CA 1
ATOM 772 C C . SER B 1 9 ? -7.66 -11.938 -9.539 1 98.81 9 SER B C 1
ATOM 774 O O . SER B 1 9 ? -7.469 -11.961 -10.75 1 98.81 9 SER B O 1
ATOM 776 N N . MET B 1 10 ? -6.75 -12.109 -8.617 1 98.88 10 MET B N 1
ATOM 777 C CA . MET B 1 10 ? -5.375 -12.359 -9.031 1 98.88 10 MET B CA 1
ATOM 778 C C . MET B 1 10 ? -5.281 -13.633 -9.859 1 98.88 10 MET B C 1
ATOM 780 O O . MET B 1 10 ? -4.555 -13.68 -10.859 1 98.88 10 MET B O 1
ATOM 784 N N . ALA B 1 11 ? -5.945 -14.664 -9.398 1 98.88 11 ALA B N 1
ATOM 785 C CA . ALA B 1 11 ? -5.926 -15.938 -10.117 1 98.88 11 ALA B CA 1
ATOM 786 C C . ALA B 1 11 ? -6.453 -15.766 -11.539 1 98.88 11 ALA B C 1
ATOM 788 O O . ALA B 1 11 ? -5.848 -16.266 -12.492 1 98.88 11 ALA B O 1
ATOM 789 N N . GLU B 1 12 ? -7.504 -15.102 -11.711 1 98.75 12 GLU B N 1
ATOM 790 C CA . GLU B 1 12 ? -8.117 -14.867 -13.016 1 98.75 12 GLU B CA 1
ATOM 791 C C . GLU B 1 12 ? -7.184 -14.086 -13.93 1 98.75 12 GLU B C 1
ATOM 793 O O . GLU B 1 12 ? -6.977 -14.469 -15.086 1 98.75 12 GLU B O 1
ATOM 798 N N . LYS B 1 13 ? -6.562 -13.125 -13.438 1 98.69 13 LYS B N 1
ATOM 799 C CA . LYS B 1 13 ? -5.766 -12.211 -14.258 1 98.69 13 LYS B CA 1
ATOM 800 C C . LYS B 1 13 ? -4.41 -12.82 -14.602 1 98.69 13 LYS B C 1
ATOM 802 O O . LYS B 1 13 ? -3.85 -12.539 -15.664 1 98.69 13 LYS B O 1
ATOM 807 N N . SER B 1 14 ? -3.938 -13.547 -13.703 1 98.62 14 SER B N 1
ATOM 808 C CA . SER B 1 14 ? -2.619 -14.141 -13.906 1 98.62 14 SER B CA 1
ATOM 809 C C . SER B 1 14 ? -2.723 -15.5 -14.586 1 98.62 14 SER B C 1
ATOM 811 O O . SER B 1 14 ? -1.722 -16.047 -15.055 1 98.62 14 SER B O 1
ATOM 813 N N . GLN B 1 15 ? -3.861 -16.156 -14.477 1 98.56 15 GLN B N 1
ATOM 814 C CA . GLN B 1 15 ? -4.109 -17.516 -14.969 1 98.56 15 GLN B CA 1
ATOM 815 C C . GLN B 1 15 ? -3.359 -18.547 -14.141 1 98.56 15 GLN B C 1
ATOM 817 O O . GLN B 1 15 ? -2.932 -19.578 -14.656 1 98.56 15 GLN B O 1
ATOM 822 N N . LEU B 1 16 ? -3.061 -18.203 -12.969 1 98.62 16 LEU B N 1
ATOM 823 C CA . LEU B 1 16 ? -2.59 -19.156 -11.969 1 98.62 16 LEU B CA 1
ATOM 824 C C . LEU B 1 16 ? -3.762 -19.797 -11.234 1 98.62 16 LEU B C 1
ATOM 826 O O . LEU B 1 16 ? -4.887 -19.297 -11.289 1 98.62 16 LEU B O 1
ATOM 830 N N . SER B 1 17 ? -3.461 -20.922 -10.602 1 98.62 17 SER B N 1
ATOM 831 C CA . SER B 1 17 ? -4.48 -21.5 -9.727 1 98.62 17 SER B CA 1
ATOM 832 C C . SER B 1 17 ? -4.742 -20.609 -8.523 1 98.62 17 SER B C 1
ATOM 834 O O . SER B 1 17 ? -3.9 -19.781 -8.164 1 98.62 17 SER B O 1
ATOM 836 N N . LYS B 1 18 ? -5.879 -20.75 -7.922 1 98.69 18 LYS B N 1
ATOM 837 C CA . LYS B 1 18 ? -6.184 -19.984 -6.711 1 98.69 18 LYS B CA 1
ATOM 838 C C . LYS B 1 18 ? -5.156 -20.25 -5.617 1 98.69 18 LYS B C 1
ATOM 840 O O . LYS B 1 18 ? -4.773 -19.344 -4.883 1 98.69 18 LYS B O 1
ATOM 845 N N . LYS B 1 19 ? -4.812 -21.484 -5.57 1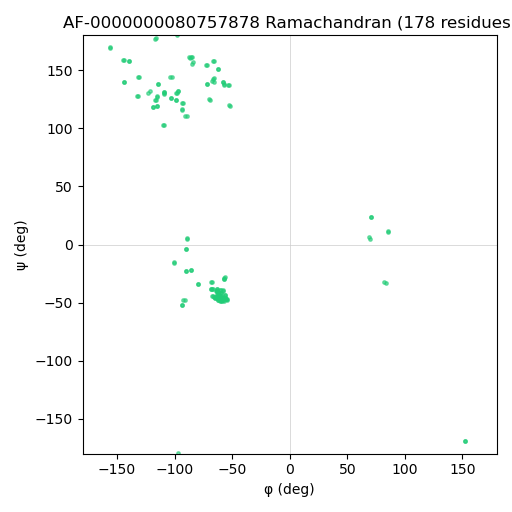 98.69 19 LYS B N 1
ATOM 846 C CA . LYS B 1 19 ? -3.809 -21.859 -4.582 1 98.69 19 LYS B CA 1
ATOM 847 C C . LYS B 1 19 ? -2.494 -21.125 -4.816 1 98.69 19 LYS B C 1
ATOM 849 O O . LYS B 1 19 ? -1.894 -20.594 -3.877 1 98.69 19 LYS B O 1
ATOM 854 N N . ASP B 1 20 ? -2.051 -21.109 -6 1 98.75 20 ASP B N 1
ATOM 855 C CA . ASP B 1 20 ? -0.798 -20.438 -6.336 1 98.75 20 ASP B CA 1
ATOM 856 C C . ASP B 1 20 ? -0.92 -18.922 -6.164 1 98.75 20 ASP B C 1
ATOM 858 O O . ASP B 1 20 ? 0.032 -18.266 -5.746 1 98.75 20 ASP B O 1
ATOM 862 N N . ALA B 1 21 ? -2.061 -18.359 -6.512 1 98.88 21 ALA B N 1
ATOM 863 C CA . ALA B 1 21 ? -2.309 -16.938 -6.285 1 98.88 21 ALA B CA 1
ATOM 864 C C . ALA B 1 21 ? -2.229 -16.609 -4.797 1 98.88 21 ALA B C 1
ATOM 866 O O . ALA B 1 21 ? -1.693 -15.562 -4.422 1 98.88 21 ALA B O 1
ATOM 867 N N . GLU B 1 22 ? -2.742 -17.5 -4.016 1 98.88 22 GLU B N 1
ATOM 868 C CA . GLU B 1 22 ? -2.674 -17.297 -2.572 1 98.88 22 GLU B CA 1
ATOM 869 C C . GLU B 1 22 ? -1.229 -17.328 -2.078 1 98.88 22 GLU B C 1
ATOM 871 O O . GLU B 1 22 ? -0.828 -16.484 -1.272 1 98.88 22 GLU B O 1
ATOM 876 N N . LYS B 1 23 ? -0.499 -18.297 -2.529 1 98.88 23 LYS B N 1
ATOM 877 C CA . LYS B 1 23 ? 0.917 -18.359 -2.178 1 98.88 23 LYS B CA 1
ATOM 878 C C . LYS B 1 23 ? 1.645 -17.078 -2.576 1 98.88 23 LYS B C 1
ATOM 880 O O . LYS B 1 23 ? 2.486 -16.578 -1.828 1 98.88 23 LYS B O 1
ATOM 885 N N . ALA B 1 24 ? 1.339 -16.609 -3.758 1 98.88 24 ALA B N 1
ATOM 886 C CA . ALA B 1 24 ? 1.999 -15.414 -4.277 1 98.88 24 ALA B CA 1
ATOM 887 C C . ALA B 1 24 ? 1.646 -14.188 -3.441 1 98.88 24 ALA B C 1
ATOM 889 O O . ALA B 1 24 ? 2.516 -13.367 -3.129 1 98.88 24 ALA B O 1
ATOM 890 N N . LEU B 1 25 ? 0.381 -14.023 -3.117 1 98.88 25 LEU B N 1
ATOM 891 C CA . LEU B 1 25 ? -0.028 -12.898 -2.289 1 98.88 25 LEU B CA 1
ATOM 892 C C . LEU B 1 25 ? 0.673 -12.93 -0.935 1 98.88 25 LEU B C 1
ATOM 894 O O . LEU B 1 25 ? 1.19 -11.914 -0.47 1 98.88 25 LEU B O 1
ATOM 898 N N . ASN B 1 26 ? 0.666 -14.078 -0.324 1 98.81 26 ASN B N 1
ATOM 899 C CA . ASN B 1 26 ? 1.349 -14.227 0.957 1 98.81 26 ASN B CA 1
ATOM 900 C C . ASN B 1 26 ? 2.836 -13.906 0.839 1 98.81 26 ASN B C 1
ATOM 902 O O . ASN B 1 26 ? 3.412 -13.273 1.728 1 98.81 26 ASN B O 1
ATOM 906 N N . ALA B 1 27 ? 3.424 -14.352 -0.203 1 98.88 27 ALA B N 1
ATOM 907 C CA . ALA B 1 27 ? 4.836 -14.078 -0.446 1 98.88 27 ALA B CA 1
ATOM 908 C C . ALA B 1 27 ? 5.078 -12.586 -0.64 1 98.88 27 ALA B C 1
ATOM 910 O O . ALA B 1 27 ? 6.109 -12.055 -0.215 1 98.88 27 ALA B O 1
ATOM 911 N N . PHE B 1 28 ? 4.145 -11.883 -1.37 1 98.88 28 PHE B N 1
ATOM 912 C CA . PHE B 1 28 ? 4.223 -10.438 -1.517 1 98.88 28 PHE B CA 1
ATOM 913 C C . PHE B 1 28 ? 4.211 -9.75 -0.154 1 98.88 28 PHE B C 1
ATOM 915 O O . PHE B 1 28 ? 5.098 -8.953 0.152 1 98.88 28 PHE B O 1
ATOM 922 N N . ILE B 1 29 ? 3.295 -10.148 0.674 1 98.62 29 ILE B N 1
ATOM 923 C CA . ILE B 1 29 ? 3.133 -9.555 1.995 1 98.62 29 ILE B CA 1
ATOM 924 C C . ILE B 1 29 ? 4.391 -9.797 2.828 1 98.62 29 ILE B C 1
ATOM 926 O O . ILE B 1 29 ? 4.949 -8.859 3.406 1 98.62 29 ILE B O 1
ATOM 930 N N . GLU B 1 30 ? 4.828 -10.969 2.824 1 98.31 30 GLU B N 1
ATOM 931 C CA . GLU B 1 30 ? 6.02 -11.328 3.592 1 98.31 30 GLU B CA 1
ATOM 932 C C . GLU B 1 30 ? 7.242 -10.562 3.092 1 98.31 30 GLU B C 1
ATOM 934 O O . GLU B 1 30 ? 8.055 -10.094 3.891 1 98.31 30 GLU B O 1
ATOM 939 N N . SER B 1 31 ? 7.406 -10.508 1.822 1 98.75 31 SER B N 1
ATOM 940 C CA . SER B 1 31 ? 8.539 -9.797 1.234 1 98.75 31 SER B CA 1
ATOM 941 C C . SER B 1 31 ? 8.531 -8.32 1.618 1 98.75 31 SER B C 1
ATOM 943 O O . SER B 1 31 ? 9.57 -7.758 1.957 1 98.75 31 SER B O 1
ATOM 945 N N . VAL B 1 32 ? 7.371 -7.695 1.532 1 98.38 32 VAL B N 1
ATOM 946 C CA . VAL B 1 32 ? 7.242 -6.289 1.903 1 98.38 32 VAL B CA 1
ATOM 947 C C . VAL B 1 32 ? 7.555 -6.117 3.389 1 98.38 32 VAL B C 1
ATOM 949 O O . VAL B 1 32 ? 8.32 -5.227 3.768 1 98.38 32 VAL B O 1
ATOM 952 N N . GLU B 1 33 ? 7.004 -7.008 4.203 1 97.44 33 GLU B N 1
ATOM 953 C CA . GLU B 1 33 ? 7.227 -6.945 5.645 1 97.44 33 GLU B CA 1
ATOM 954 C C . GLU B 1 33 ? 8.711 -7.055 5.98 1 97.44 33 GLU B C 1
ATOM 956 O O . GLU B 1 33 ? 9.234 -6.258 6.758 1 97.44 33 GLU B O 1
ATOM 961 N N . GLU B 1 34 ? 9.352 -7.984 5.434 1 97.38 34 GLU B N 1
ATOM 962 C CA . GLU B 1 34 ? 10.766 -8.211 5.707 1 97.38 34 GLU B CA 1
ATOM 963 C C . GLU B 1 34 ? 11.609 -7.02 5.254 1 97.38 34 GLU B C 1
ATOM 965 O O . GLU B 1 34 ? 12.539 -6.609 5.957 1 97.38 34 GLU B O 1
ATOM 970 N N . ALA B 1 35 ? 11.336 -6.547 4.066 1 97.81 35 ALA B N 1
ATOM 971 C CA . ALA B 1 35 ? 12.086 -5.402 3.545 1 97.81 35 ALA B CA 1
ATOM 972 C C . ALA B 1 35 ? 11.938 -4.191 4.461 1 97.81 35 ALA B C 1
ATOM 974 O O . ALA B 1 35 ? 12.93 -3.549 4.812 1 97.81 35 ALA B O 1
ATOM 975 N N . LEU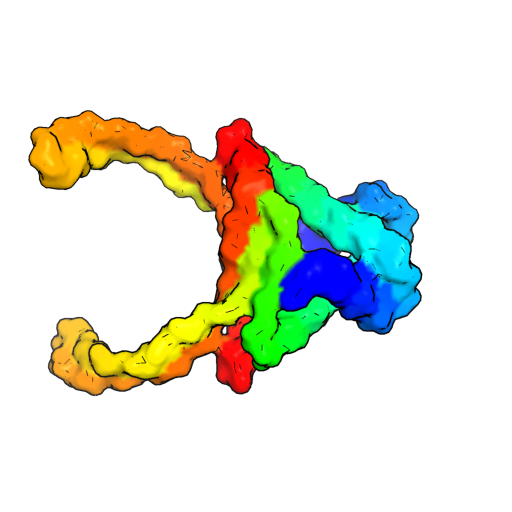 B 1 36 ? 10.742 -3.891 4.875 1 97.44 36 LEU B N 1
ATOM 976 C CA . LEU B 1 36 ? 10.492 -2.725 5.711 1 97.44 36 LEU B CA 1
ATOM 977 C C . LEU B 1 36 ? 11.102 -2.91 7.098 1 97.44 36 LEU B C 1
ATOM 979 O O . LEU B 1 36 ? 11.586 -1.95 7.703 1 97.44 36 LEU B O 1
ATOM 983 N N . ALA B 1 37 ? 11.016 -4.129 7.617 1 95.12 37 ALA B N 1
ATOM 984 C CA . ALA B 1 37 ? 11.633 -4.422 8.914 1 95.12 37 ALA B CA 1
ATOM 985 C C . ALA B 1 37 ? 13.125 -4.102 8.891 1 95.12 37 ALA B C 1
ATOM 987 O O . ALA B 1 37 ? 13.703 -3.725 9.914 1 95.12 37 ALA B O 1
ATOM 988 N N . LYS B 1 38 ? 13.719 -4.234 7.699 1 94.75 38 LYS B N 1
ATOM 989 C CA . LYS B 1 38 ? 15.148 -3.98 7.535 1 94.75 38 LYS B CA 1
ATOM 990 C C . LYS B 1 38 ? 15.406 -2.52 7.176 1 94.75 38 LYS B C 1
ATOM 992 O O . LYS B 1 38 ? 16.547 -2.125 6.957 1 94.75 38 LYS B O 1
ATOM 997 N N . GLY B 1 39 ? 14.344 -1.79 7.008 1 94.12 39 GLY B N 1
ATOM 998 C CA . GLY B 1 39 ? 14.477 -0.381 6.676 1 94.12 39 GLY B CA 1
ATOM 999 C C . GLY B 1 39 ? 14.641 -0.133 5.188 1 94.12 39 GLY B C 1
ATOM 1000 O O . GLY B 1 39 ? 15.016 0.966 4.773 1 94.12 39 GLY B O 1
ATOM 1001 N N . ASP B 1 40 ? 14.398 -1.158 4.414 1 96.44 40 ASP B N 1
ATOM 1002 C CA . ASP B 1 40 ? 14.531 -1.037 2.967 1 96.44 40 ASP B CA 1
ATOM 1003 C C . ASP B 1 40 ? 13.258 -0.476 2.344 1 96.44 40 ASP B C 1
ATOM 1005 O O . ASP B 1 40 ? 12.164 -0.66 2.883 1 96.44 40 ASP B O 1
ATOM 1009 N N . LYS B 1 41 ? 13.453 0.125 1.195 1 97.88 41 LYS B N 1
ATOM 1010 C CA . LYS B 1 41 ? 12.352 0.655 0.402 1 97.88 41 LYS B CA 1
ATOM 1011 C C . LYS B 1 41 ? 12.016 -0.273 -0.761 1 97.88 41 LYS B C 1
ATOM 1013 O O . LYS B 1 41 ? 12.898 -0.929 -1.315 1 97.88 41 LYS B O 1
ATOM 1018 N N . ILE B 1 42 ? 10.703 -0.343 -1.048 1 98.56 42 ILE B N 1
ATOM 1019 C CA . ILE B 1 42 ? 10.242 -1.083 -2.217 1 98.56 42 ILE B CA 1
ATOM 1020 C C . ILE B 1 42 ? 9.562 -0.128 -3.199 1 98.56 42 ILE B C 1
ATOM 1022 O O . ILE B 1 42 ? 8.617 0.576 -2.84 1 98.56 42 ILE B O 1
ATOM 1026 N N . GLN B 1 43 ? 10.055 -0.159 -4.363 1 98.38 43 GLN B N 1
ATOM 1027 C CA . GLN B 1 43 ? 9.5 0.748 -5.363 1 98.38 43 GLN B CA 1
ATOM 1028 C C . GLN B 1 43 ? 8.906 -0.025 -6.535 1 98.38 43 GLN B C 1
ATOM 1030 O O . GLN B 1 43 ? 9.602 -0.816 -7.18 1 98.38 43 GLN B O 1
ATOM 1035 N N . LEU B 1 44 ? 7.684 0.135 -6.723 1 98.25 44 LEU B N 1
ATOM 1036 C CA . LEU B 1 44 ? 6.984 -0.333 -7.914 1 98.25 44 LEU B CA 1
ATOM 1037 C C . LEU B 1 44 ? 6.559 0.841 -8.789 1 98.25 44 LEU B C 1
ATOM 1039 O O . LEU B 1 44 ? 5.539 1.481 -8.523 1 98.25 44 LEU B O 1
ATOM 1043 N N . VAL B 1 45 ? 7.293 1.033 -9.82 1 96.5 45 VAL B N 1
ATOM 1044 C CA . VAL B 1 45 ? 7.133 2.223 -10.648 1 96.5 45 VAL B CA 1
ATOM 1045 C C . VAL B 1 45 ? 5.695 2.307 -11.156 1 96.5 45 VAL B C 1
ATOM 1047 O O . VAL B 1 45 ? 5.141 1.316 -11.641 1 96.5 45 VAL B O 1
ATOM 1050 N N . GLY B 1 46 ? 5.113 3.564 -11.117 1 95.88 46 GLY B N 1
ATOM 1051 C CA . GLY B 1 46 ? 3.746 3.793 -11.562 1 95.88 46 GLY B CA 1
ATOM 1052 C C . GLY B 1 46 ? 2.715 3.473 -10.492 1 95.88 46 GLY B C 1
ATOM 1053 O O . GLY B 1 46 ? 1.644 4.082 -10.453 1 95.88 46 GLY B O 1
ATOM 1054 N N . PHE B 1 47 ? 3.006 2.494 -9.68 1 97.62 47 PHE B N 1
ATOM 1055 C CA . PHE B 1 47 ? 2.066 2.004 -8.68 1 97.62 47 PHE B CA 1
ATOM 1056 C C . PHE B 1 47 ? 2.293 2.699 -7.34 1 97.62 47 PHE B C 1
ATOM 1058 O O . PHE B 1 47 ? 1.371 3.295 -6.777 1 97.62 47 PHE B O 1
ATOM 1065 N N . GLY B 1 48 ? 3.555 2.646 -6.949 1 98.19 48 GLY B N 1
ATOM 1066 C CA . GLY B 1 48 ? 3.885 3.293 -5.688 1 98.19 48 GLY B CA 1
ATOM 1067 C C . GLY B 1 48 ? 5.078 2.668 -4.988 1 98.19 48 GLY B C 1
ATOM 1068 O O . GLY B 1 48 ? 5.793 1.854 -5.578 1 98.19 48 GLY B O 1
ATOM 1069 N N . SER B 1 49 ? 5.262 3.113 -3.686 1 98.62 49 SER B N 1
ATOM 1070 C CA . SER B 1 49 ? 6.418 2.621 -2.939 1 98.62 49 SER B CA 1
ATOM 1071 C C . SER B 1 49 ? 6.078 2.416 -1.468 1 98.62 49 SER B C 1
ATOM 1073 O O . SER B 1 49 ? 5.324 3.197 -0.884 1 98.62 49 SER B O 1
ATOM 1075 N N . PHE B 1 50 ? 6.59 1.354 -0.925 1 98.62 50 PHE B N 1
ATOM 1076 C CA . PHE B 1 50 ? 6.547 1.1 0.51 1 98.62 50 PHE B CA 1
ATOM 1077 C C . PHE B 1 50 ? 7.852 1.521 1.173 1 98.62 50 PHE B C 1
ATOM 1079 O O . PHE B 1 50 ? 8.938 1.183 0.692 1 98.62 50 PHE B O 1
ATOM 1086 N N . GLU B 1 51 ? 7.742 2.227 2.227 1 98.12 51 GLU B N 1
ATOM 1087 C CA . GLU B 1 51 ? 8.938 2.635 2.961 1 98.12 51 GLU B CA 1
ATOM 1088 C C . GLU B 1 51 ? 8.609 2.93 4.422 1 98.12 51 GLU B C 1
ATOM 1090 O O . GLU B 1 51 ? 7.441 2.93 4.816 1 98.12 51 GLU B O 1
ATOM 1095 N N . VAL B 1 52 ? 9.688 3.096 5.215 1 97.06 52 VAL B N 1
ATOM 1096 C CA . VAL B 1 52 ? 9.516 3.387 6.633 1 97.06 52 VAL B CA 1
ATOM 1097 C C . VAL B 1 52 ? 9.781 4.867 6.895 1 97.06 52 VAL B C 1
ATOM 1099 O O . VAL B 1 52 ? 10.781 5.418 6.426 1 97.06 52 VAL B O 1
ATOM 1102 N N . ARG B 1 53 ? 8.867 5.457 7.488 1 95.25 53 ARG B N 1
ATOM 1103 C CA . ARG B 1 53 ? 9.039 6.836 7.934 1 95.25 53 ARG B CA 1
ATOM 1104 C C . ARG B 1 53 ? 9.414 6.895 9.406 1 95.25 53 ARG B C 1
ATOM 1106 O O . ARG B 1 53 ? 8.797 6.223 10.242 1 95.25 53 ARG B O 1
ATOM 1113 N N . GLU B 1 54 ? 10.453 7.664 9.656 1 93.31 54 GLU B N 1
ATOM 1114 C CA . GLU B 1 54 ? 10.914 7.793 11.039 1 93.31 54 GLU B CA 1
ATOM 1115 C C . GLU B 1 54 ? 10.617 9.18 11.594 1 93.31 54 GLU B C 1
ATOM 1117 O O . GLU B 1 54 ? 10.766 10.188 10.891 1 93.31 54 GLU B O 1
ATOM 1122 N N . ARG B 1 55 ? 10.055 9.086 12.758 1 91.38 55 ARG B N 1
ATOM 1123 C CA . ARG B 1 55 ? 9.836 10.32 13.5 1 91.38 55 ARG B CA 1
ATOM 1124 C C . ARG B 1 55 ? 10.656 10.344 14.789 1 91.38 55 ARG B C 1
ATOM 1126 O O . ARG B 1 55 ? 10.656 9.367 15.539 1 91.38 55 ARG B O 1
ATOM 1133 N N . ALA B 1 56 ? 11.398 11.375 14.977 1 92.81 56 ALA B N 1
ATOM 1134 C CA . ALA B 1 56 ? 12.273 11.484 16.141 1 92.81 56 ALA B CA 1
ATOM 1135 C C . ALA B 1 56 ? 11.469 11.734 17.406 1 92.81 56 ALA B C 1
ATOM 1137 O O . ALA B 1 56 ? 10.336 12.211 17.344 1 92.81 56 ALA B O 1
ATOM 1138 N N . GLU B 1 57 ? 12.188 11.273 18.469 1 93.81 57 GLU B N 1
ATOM 1139 C CA . GLU B 1 57 ? 11.617 11.617 19.766 1 93.81 57 GLU B CA 1
ATOM 1140 C C . GLU B 1 57 ? 11.469 13.133 19.922 1 93.81 57 GLU B C 1
ATOM 1142 O O . GLU B 1 57 ? 12.328 13.891 19.469 1 93.81 57 GLU B O 1
ATOM 1147 N N . ARG B 1 58 ? 10.398 13.516 20.484 1 94.19 58 ARG B N 1
ATOM 1148 C CA . ARG B 1 58 ? 10.203 14.945 20.703 1 94.19 58 ARG B CA 1
ATOM 1149 C C . ARG B 1 58 ? 9.477 15.219 22.016 1 94.19 58 ARG B C 1
ATOM 1151 O O . ARG B 1 58 ? 8.922 14.297 22.625 1 94.19 58 ARG B O 1
ATOM 1158 N N . LYS B 1 59 ? 9.703 16.547 22.469 1 92.5 59 LYS B N 1
ATOM 1159 C CA . LYS B 1 59 ? 9 16.938 23.688 1 92.5 59 LYS B CA 1
ATOM 1160 C C . LYS B 1 59 ? 7.738 17.734 23.359 1 92.5 59 LYS B C 1
ATOM 1162 O O . LYS B 1 59 ? 7.727 18.516 22.406 1 92.5 59 LYS B O 1
ATOM 1167 N N . GLY B 1 60 ? 6.664 17.141 23.922 1 91.12 60 GLY B N 1
ATOM 1168 C CA . GLY B 1 60 ? 5.43 17.906 23.844 1 91.12 60 GLY B CA 1
ATOM 1169 C C . GLY B 1 60 ? 4.898 18.312 25.203 1 91.12 60 GLY B C 1
ATOM 1170 O O . GLY B 1 60 ? 5.609 18.219 26.219 1 91.12 60 GLY B O 1
ATOM 1171 N N . ARG B 1 61 ? 3.758 19.078 25.156 1 92.5 61 ARG B N 1
ATOM 1172 C CA . ARG B 1 61 ? 3.119 19.484 26.406 1 92.5 61 ARG B CA 1
ATOM 1173 C C . ARG B 1 61 ? 1.671 19.016 26.453 1 92.5 61 ARG B C 1
ATOM 1175 O O . ARG B 1 61 ? 1.002 18.922 25.422 1 92.5 61 ARG B O 1
ATOM 1182 N N . ASN B 1 62 ? 1.22 18.359 27.547 1 91 62 ASN B N 1
ATOM 1183 C CA . ASN B 1 62 ? -0.19 18.047 27.766 1 91 62 ASN B CA 1
ATOM 1184 C C . ASN B 1 62 ? -1.064 19.297 27.625 1 91 62 ASN B C 1
ATOM 1186 O O . ASN B 1 62 ? -0.845 20.297 28.312 1 91 62 ASN B O 1
ATOM 1190 N N . PRO B 1 63 ? -1.971 19.25 26.672 1 90.81 63 PRO B N 1
ATOM 1191 C CA . PRO B 1 63 ? -2.791 20.438 26.453 1 90.81 63 PRO B CA 1
ATOM 1192 C C . PRO B 1 63 ? -3.535 20.891 27.703 1 90.81 63 PRO B C 1
ATOM 1194 O O . PRO B 1 63 ? -3.758 22.094 27.891 1 90.81 63 PRO B O 1
ATOM 1197 N N . GLN B 1 64 ? -3.844 19.938 28.609 1 92.5 64 GLN B N 1
ATOM 1198 C CA . GLN B 1 64 ? -4.648 20.25 29.781 1 92.5 64 GLN B CA 1
ATOM 1199 C C . GLN B 1 64 ? -3.764 20.609 30.969 1 92.5 64 GLN B C 1
ATOM 1201 O O . GLN B 1 64 ? -3.996 21.625 31.641 1 92.5 64 GLN B O 1
ATOM 1206 N N . THR B 1 65 ? -2.732 19.922 31.344 1 92.69 65 THR B N 1
ATOM 1207 C CA . THR B 1 65 ? -1.952 20.094 32.562 1 92.69 65 THR B CA 1
ATOM 1208 C C . THR B 1 65 ? -0.664 20.859 32.281 1 92.69 65 THR B C 1
ATOM 1210 O O . THR B 1 65 ? 0.01 21.312 33.219 1 92.69 65 THR B O 1
ATOM 1213 N N . LYS B 1 66 ? -0.272 20.984 31.031 1 92.31 66 LYS B N 1
ATOM 1214 C CA . LYS B 1 66 ? 0.922 21.688 30.562 1 92.31 66 LYS B CA 1
ATOM 1215 C C . LYS B 1 66 ? 2.189 20.938 30.984 1 92.31 66 LYS B C 1
ATOM 1217 O O . LYS B 1 66 ? 3.287 21.5 30.922 1 92.31 66 LYS B O 1
ATOM 1222 N N . GLU B 1 67 ? 2.057 19.812 31.531 1 93.06 67 GLU B N 1
ATOM 1223 C CA . G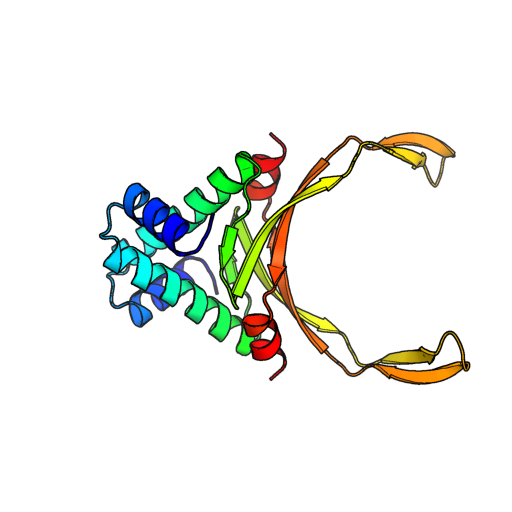LU B 1 67 ? 3.211 18.984 31.859 1 93.06 67 GLU B CA 1
ATOM 1224 C C . GLU B 1 67 ? 3.914 18.484 30.609 1 93.06 67 GLU B C 1
ATOM 1226 O O . GLU B 1 67 ? 3.26 18.156 29.609 1 93.06 67 GLU B O 1
ATOM 1231 N N . GLU B 1 68 ? 5.238 18.453 30.641 1 93.25 68 GLU B N 1
ATOM 1232 C CA . GLU B 1 68 ? 6.031 17.969 29.5 1 93.25 68 GLU B CA 1
ATOM 1233 C C . GLU B 1 68 ? 5.879 16.453 29.328 1 93.25 68 GLU B C 1
ATOM 1235 O O . GLU B 1 68 ? 5.898 15.711 30.312 1 93.25 68 GLU B O 1
ATOM 1240 N N . ILE B 1 69 ? 5.504 16.031 28.203 1 93.62 69 ILE B N 1
ATOM 1241 C CA . ILE B 1 69 ? 5.441 14.617 27.844 1 93.62 69 ILE B CA 1
ATOM 1242 C C . ILE B 1 69 ? 6.457 14.32 26.75 1 93.62 69 ILE B C 1
ATOM 1244 O O . ILE B 1 69 ? 6.715 15.156 25.891 1 93.62 69 ILE B O 1
ATOM 1248 N N . VAL B 1 70 ? 7.102 13.172 26.938 1 93.56 70 VAL B N 1
ATOM 1249 C CA . VAL B 1 70 ? 8.055 12.703 25.938 1 93.56 70 VAL B CA 1
ATOM 1250 C C . VAL B 1 70 ? 7.355 11.766 24.953 1 93.56 70 VAL B C 1
ATOM 1252 O O . VAL B 1 70 ? 6.773 10.758 25.359 1 93.56 70 VAL B O 1
ATOM 1255 N N . ILE B 1 71 ? 7.281 12.133 23.688 1 91.25 71 ILE B N 1
ATOM 1256 C CA . ILE B 1 71 ? 6.793 11.266 22.625 1 91.25 71 ILE B CA 1
ATOM 1257 C C . ILE B 1 71 ? 7.957 10.484 22.016 1 91.25 71 ILE B C 1
ATOM 1259 O O . ILE B 1 71 ? 8.859 11.062 21.406 1 91.25 71 ILE B O 1
ATOM 1263 N N . PRO B 1 72 ? 7.895 9.227 22.297 1 90.88 72 PRO B N 1
ATOM 1264 C CA . PRO B 1 72 ? 9.039 8.422 21.859 1 90.88 72 PRO B CA 1
ATOM 1265 C C . PRO B 1 72 ? 9.219 8.406 20.344 1 90.88 72 PRO B C 1
ATOM 1267 O O . PRO B 1 72 ? 8.273 8.688 19.609 1 90.88 72 PRO B O 1
ATOM 1270 N N . ALA B 1 73 ? 10.508 8.242 19.953 1 91.81 73 ALA B N 1
ATOM 1271 C CA . ALA B 1 73 ? 10.766 8.031 18.531 1 91.81 73 ALA B CA 1
ATOM 1272 C C . ALA B 1 73 ? 9.93 6.883 17.984 1 91.81 73 ALA B C 1
ATOM 1274 O O . ALA B 1 73 ? 9.719 5.875 18.672 1 91.81 73 ALA B O 1
ATOM 1275 N N . THR B 1 74 ? 9.375 7.105 16.781 1 89.44 74 THR B N 1
ATOM 1276 C CA . THR B 1 74 ? 8.547 6.059 16.188 1 89.44 74 THR B CA 1
ATOM 1277 C C . THR B 1 74 ? 8.953 5.809 14.742 1 89.44 74 THR B C 1
ATOM 1279 O O . THR B 1 74 ? 9.484 6.699 14.078 1 89.44 74 THR B O 1
ATOM 1282 N N . LYS B 1 75 ? 8.891 4.582 14.344 1 92.75 75 LYS B N 1
ATOM 1283 C CA . LYS B 1 75 ? 8.984 4.164 12.953 1 92.75 75 LYS B CA 1
ATOM 1284 C C . LYS B 1 75 ? 7.637 3.666 12.438 1 92.75 75 LYS B C 1
ATOM 1286 O O . LYS B 1 75 ? 6.957 2.887 13.109 1 92.75 75 LYS B O 1
ATOM 1291 N N . THR B 1 76 ? 7.285 4.207 11.305 1 94.06 76 THR B N 1
ATOM 1292 C CA . THR B 1 76 ? 5.996 3.795 10.758 1 94.06 76 THR B CA 1
ATOM 1293 C C . THR B 1 76 ? 6.125 3.434 9.281 1 94.06 76 THR B C 1
ATOM 1295 O O . THR B 1 76 ? 6.695 4.195 8.5 1 94.06 76 THR B O 1
ATOM 1298 N N . PRO B 1 77 ? 5.652 2.26 8.906 1 97.12 77 PRO B N 1
ATOM 1299 C CA . PRO B 1 77 ? 5.578 1.967 7.477 1 97.12 77 PRO B CA 1
ATOM 1300 C C . PRO B 1 77 ? 4.57 2.852 6.746 1 97.12 77 PRO B C 1
ATOM 1302 O O . PRO B 1 77 ? 3.525 3.195 7.305 1 97.12 77 PRO B O 1
ATOM 1305 N N . ILE B 1 78 ? 4.883 3.254 5.527 1 96.44 78 ILE B N 1
ATOM 1306 C CA . ILE B 1 78 ? 3.957 4.047 4.727 1 96.44 78 ILE B CA 1
ATOM 1307 C C . ILE B 1 78 ? 3.988 3.564 3.275 1 96.44 78 ILE B C 1
ATOM 1309 O O . ILE B 1 78 ? 4.922 2.867 2.869 1 96.44 78 ILE B O 1
ATOM 1313 N N . PHE B 1 79 ? 2.941 3.854 2.572 1 98.25 79 PHE B N 1
ATOM 1314 C CA . PHE B 1 79 ? 2.863 3.654 1.129 1 98.25 79 PHE B CA 1
ATOM 1315 C C . PHE B 1 79 ? 2.715 4.988 0.406 1 98.25 79 PHE B C 1
ATOM 1317 O O . PHE B 1 79 ? 1.758 5.727 0.648 1 98.25 79 PHE B O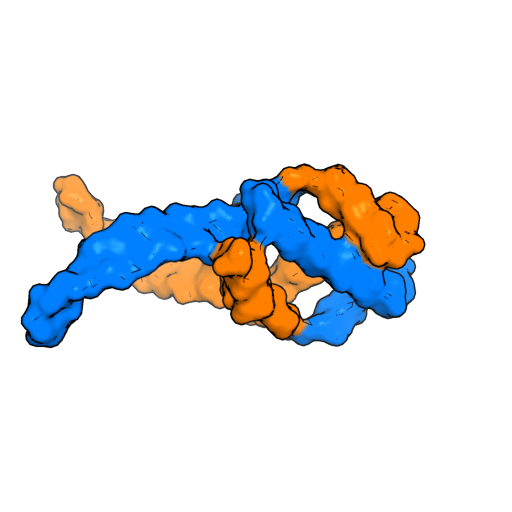 1
ATOM 1324 N N . LYS B 1 80 ? 3.703 5.27 -0.449 1 97.44 80 LYS B N 1
ATOM 1325 C CA . LYS B 1 80 ? 3.623 6.441 -1.312 1 97.44 80 LYS B CA 1
ATOM 1326 C C . LYS B 1 80 ? 3.018 6.086 -2.668 1 97.44 80 LYS B C 1
ATOM 1328 O O . LYS B 1 80 ? 3.6 5.312 -3.43 1 97.44 80 LYS B O 1
ATOM 1333 N N . VAL B 1 81 ? 1.947 6.754 -2.979 1 97.38 81 VAL B N 1
ATOM 1334 C CA . VAL B 1 81 ? 1.212 6.438 -4.199 1 97.38 81 VAL B CA 1
ATOM 1335 C C . VAL B 1 81 ? 2.01 6.898 -5.418 1 97.38 81 VAL B C 1
ATOM 1337 O O . VAL B 1 81 ? 2.551 8.008 -5.43 1 97.38 81 VAL B O 1
ATOM 1340 N N . GLY B 1 82 ? 1.988 6.043 -6.391 1 96.81 82 GLY B N 1
ATOM 1341 C CA . GLY B 1 82 ? 2.652 6.391 -7.637 1 96.81 82 GLY B CA 1
ATOM 1342 C C . GLY B 1 82 ? 1.771 7.191 -8.578 1 96.81 82 GLY B C 1
ATOM 1343 O O . GLY B 1 82 ? 0.548 7.203 -8.438 1 96.81 82 GLY B O 1
ATOM 1344 N N . LYS B 1 83 ? 2.381 7.84 -9.492 1 94.94 83 LYS B N 1
ATOM 1345 C CA . LYS B 1 83 ? 1.667 8.703 -10.43 1 94.94 83 LYS B CA 1
ATOM 1346 C C . LYS B 1 83 ? 0.631 7.914 -11.219 1 94.94 83 LYS B C 1
ATOM 1348 O O . LYS B 1 83 ? -0.476 8.398 -11.461 1 94.94 83 LYS B O 1
ATO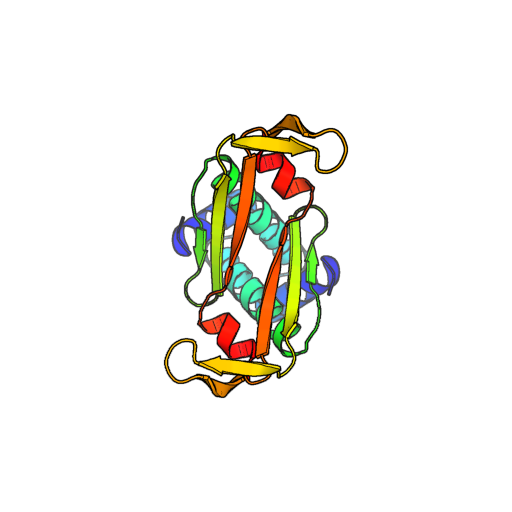M 1353 N N . GLY B 1 84 ? 1.001 6.797 -11.734 1 95.19 84 GLY B N 1
ATOM 1354 C CA . GLY B 1 84 ? 0.094 5.965 -12.508 1 95.19 84 GLY B CA 1
ATOM 1355 C C . GLY B 1 84 ? -1.179 5.613 -11.758 1 95.19 84 GLY B C 1
ATOM 1356 O O . GLY B 1 84 ? -2.277 5.719 -12.312 1 95.19 84 GLY B O 1
ATOM 1357 N N . LEU B 1 85 ? -0.998 5.203 -10.562 1 95.94 85 LEU B N 1
ATOM 1358 C CA . LEU B 1 85 ? -2.141 4.832 -9.734 1 95.94 85 LEU B CA 1
ATOM 1359 C C . LEU B 1 85 ? -2.99 6.055 -9.406 1 95.94 85 LEU B C 1
ATOM 1361 O O . LEU B 1 85 ? -4.223 5.98 -9.406 1 95.94 85 LEU B O 1
ATOM 1365 N N . LYS B 1 86 ? -2.357 7.117 -9.055 1 94.19 86 LYS B N 1
ATOM 1366 C CA . LYS B 1 86 ? -3.061 8.359 -8.758 1 94.19 86 LYS B CA 1
ATOM 1367 C C . LYS B 1 86 ? -3.934 8.789 -9.938 1 94.19 86 LYS B C 1
ATOM 1369 O O . LYS B 1 86 ? -5.094 9.164 -9.75 1 94.19 86 LYS B O 1
ATOM 1374 N N . GLU B 1 87 ? -3.389 8.742 -11.094 1 93.69 87 GLU B N 1
ATOM 1375 C CA . GLU B 1 87 ? -4.102 9.172 -12.297 1 93.69 87 GLU B CA 1
ATOM 1376 C C . GLU B 1 87 ? -5.266 8.242 -12.609 1 93.69 87 GLU B C 1
ATOM 1378 O O . GLU B 1 87 ? -6.281 8.672 -13.164 1 93.69 87 GLU B O 1
ATOM 1383 N N . LEU B 1 88 ? -5.086 7.086 -12.297 1 91.5 88 LEU B N 1
ATOM 1384 C CA . LEU B 1 88 ? -6.117 6.09 -12.57 1 91.5 88 LEU B CA 1
ATOM 1385 C C . LEU B 1 88 ? -7.391 6.398 -11.789 1 91.5 88 LEU B C 1
ATOM 1387 O O . LEU B 1 88 ? -8.5 6.199 -12.289 1 91.5 88 LEU B O 1
ATOM 1391 N N . VAL B 1 89 ? -7.254 6.855 -10.586 1 88.44 89 VAL B N 1
ATOM 1392 C CA . VAL B 1 89 ? -8.406 7.07 -9.719 1 88.44 89 VAL B CA 1
ATOM 1393 C C . VAL B 1 89 ? -9 8.453 -9.984 1 88.44 89 VAL B C 1
ATOM 1395 O O . VAL B 1 89 ? -10.141 8.727 -9.609 1 88.44 89 VAL B O 1
ATOM 1398 N N . ASN B 1 90 ? -8.195 9.32 -10.523 1 80.5 90 ASN B N 1
ATOM 1399 C CA . ASN B 1 90 ? -8.688 10.664 -10.828 1 80.5 90 ASN B CA 1
ATOM 1400 C C . ASN B 1 90 ? -9.289 10.734 -12.234 1 80.5 90 ASN B C 1
ATOM 1402 O O . ASN B 1 90 ? -9.641 11.812 -12.711 1 80.5 90 ASN B O 1
ATOM 1406 N N . LYS B 1 91 ? -9.359 9.617 -12.859 1 71.94 91 LYS B N 1
ATOM 1407 C CA . LYS B 1 91 ? -10.055 9.609 -14.148 1 71.94 91 LYS B CA 1
ATOM 1408 C C . LYS B 1 91 ? -11.562 9.508 -13.961 1 71.94 91 LYS B C 1
ATOM 1410 O O . LYS B 1 91 ? -12.031 8.891 -13 1 71.94 91 LYS B O 1
#

pLDDT: mean 95.66, std 4.11, range [71.81, 98.88]

Foldseek 3Di:
DDPLVVLVVQCVVVVHDSVVSNVVVVVVVVVLVVCQVVQHKDDDALAWIKGKDKDQWDWDADPPPRDIDIDHIDIDIDIGGHPNVVVVVVD/DDPLVVLVVQCVVVVHDSVVSNVVVVVVVVVLVVCQVVQHKDDDALAWIKGKDKDQWDWDADPPPRDIDIDHIDIDIDIGGHPNVVVVVVD

Solvent-accessible surface area (backbone atoms only — not comparable to full-atom values): 9406 Å² total; per-residue (Å²): 78,43,58,69,55,47,24,50,47,20,9,66,68,40,70,45,52,55,68,56,26,43,37,38,51,53,17,45,52,49,45,52,51,54,38,34,56,72,65,36,44,37,44,39,88,46,54,24,31,43,34,61,45,77,43,74,57,43,81,45,60,40,91,86,80,60,47,78,38,78,44,69,59,44,46,38,62,46,56,48,73,16,66,52,45,38,50,53,41,59,101,77,44,58,69,56,47,25,50,48,20,9,66,67,41,70,45,52,55,68,55,27,41,36,37,51,52,17,46,52,51,46,52,50,53,37,36,56,72,66,35,44,37,43,36,87,44,53,24,30,42,34,60,46,76,44,73,60,44,81,45,60,40,90,85,80,60,46,78,39,79,43,71,58,44,46,38,63,46,56,48,75,14,66,52,45,38,52,52,41,59,101

InterPro domains:
  IPR000119 Histone-like DNA-binding protein [PF00216] (1-90)
  IPR000119 Histone-like DNA-binding protein [PR01727] (40-55)
  IPR000119 Histone-like DNA-binding protein [PR01727] (58-71)
  IPR000119 Histone-like DNA-binding protein [PR01727] (74-88)
  IPR000119 Histone-like DNA-binding protein [PTHR33175] (1-89)
  IPR000119 Histone-like DNA-binding protein [SM00411] (1-90)
  IPR010992 Integration host factor (IHF)-like DNA-binding domain superfamily [G3DSA:4.10.520.10] (1-91)
  IPR010992 Integration host factor (IHF)-like DNA-binding domain superfamily [SSF47729] (1-90)
  IPR020816 Histone-like DNA-binding protein, conserved site [PS00045] (46-65)

Organism: Acetivibrio thermocellus (strain ATCC 27405 / DSM 1237 / JCM 9322 / NBRC 103400 / NCIMB 10682 / NRRL B-4536 / VPI 7372) (NCBI:txid203119)